Protein AF-A0A970Z104-F1 (afdb_monomer_lite)

Secondary structure (DSSP, 8-state):
-PPPHHHHHHHHHHHHHHHHHHHS-TTTHHHHHHHHHHHHHHHHHHHHHHHHGGGSPPTT-------SSHHHHHHHHHHHHHHHIIIIITTTHHHHHHH--EETTEEHHHHHHHHHHHHTT-HHHHHHHHHHHHHHHHHHHHHHHHHHHHHTT--HHHHHHHHHS---TT--TT-HHHHHHHHHHHHHTT--PPSS--

Structure (mmCIF, N/CA/C/O backbone):
data_AF-A0A970Z104-F1
#
_entry.id   AF-A0A970Z104-F1
#
loop_
_atom_site.group_PDB
_atom_site.id
_atom_site.type_symbol
_atom_site.label_atom_id
_atom_site.label_alt_id
_atom_site.label_comp_id
_atom_site.label_asym_id
_atom_site.label_entity_id
_atom_site.label_seq_id
_atom_site.pdbx_PDB_ins_code
_atom_site.Cartn_x
_atom_site.Cartn_y
_atom_site.Cartn_z
_atom_site.occupancy
_atom_site.B_iso_or_equiv
_atom_site.auth_seq_id
_atom_site.auth_comp_id
_atom_site.auth_asym_id
_atom_site.auth_atom_id
_atom_site.pdbx_PDB_model_num
ATOM 1 N N . MET A 1 1 ? -12.661 -13.336 -22.011 1.00 42.12 1 MET A N 1
ATOM 2 C CA . MET A 1 1 ? -11.947 -12.095 -21.651 1.00 42.12 1 MET A CA 1
ATOM 3 C C . MET A 1 1 ? -11.037 -12.442 -20.497 1.00 42.12 1 MET A C 1
ATOM 5 O O . MET A 1 1 ? -11.532 -12.988 -19.521 1.00 42.12 1 MET A O 1
ATOM 9 N N . GLU A 1 2 ? -9.733 -12.239 -20.652 1.00 53.78 2 GLU A N 1
ATOM 10 C CA . GLU A 1 2 ? -8.764 -12.400 -19.563 1.00 53.78 2 GLU A CA 1
ATOM 11 C C . GLU A 1 2 ? -9.116 -11.400 -18.450 1.00 53.78 2 GLU A C 1
ATOM 13 O O . GLU A 1 2 ? -9.401 -10.234 -18.740 1.00 53.78 2 GLU A O 1
ATOM 18 N N . GLN A 1 3 ? -9.200 -11.862 -17.201 1.00 66.38 3 GLN A N 1
ATOM 19 C CA . GLN A 1 3 ? -9.551 -11.007 -16.066 1.00 66.38 3 GLN A CA 1
ATOM 20 C C . GLN A 1 3 ? -8.434 -9.977 -15.852 1.00 66.38 3 GLN A C 1
ATOM 22 O O . GLN A 1 3 ? -7.254 -10.332 -15.838 1.00 66.38 3 GLN A O 1
ATOM 27 N N . ARG A 1 4 ? -8.786 -8.692 -15.722 1.00 74.38 4 ARG A N 1
ATOM 28 C CA . ARG A 1 4 ? -7.785 -7.624 -15.568 1.00 74.38 4 ARG A CA 1
ATOM 29 C C . ARG A 1 4 ? -7.057 -7.776 -14.234 1.00 74.38 4 ARG A C 1
ATOM 31 O O . ARG A 1 4 ? -7.667 -8.141 -13.232 1.00 74.38 4 ARG A O 1
ATOM 38 N N . TYR A 1 5 ? -5.772 -7.420 -14.192 1.00 80.44 5 TYR A N 1
ATOM 39 C CA . TYR A 1 5 ? -4.959 -7.531 -12.973 1.00 80.44 5 TYR A CA 1
ATOM 40 C C . TYR A 1 5 ? -5.577 -6.780 -11.778 1.00 80.44 5 TYR A C 1
ATOM 42 O O . TYR A 1 5 ? -5.629 -7.309 -10.669 1.00 80.44 5 TYR A O 1
ATOM 50 N N . SER A 1 6 ? -6.132 -5.587 -12.015 1.00 77.69 6 SER A N 1
ATOM 51 C CA . SER A 1 6 ? -6.848 -4.787 -11.010 1.00 77.69 6 SER A CA 1
ATOM 52 C C . SER A 1 6 ? -8.103 -5.470 -10.446 1.00 77.69 6 SER A C 1
ATOM 54 O O . SER A 1 6 ? -8.407 -5.316 -9.264 1.00 77.69 6 SER A O 1
ATOM 56 N N . GLU A 1 7 ? -8.806 -6.264 -11.253 1.00 79.75 7 GLU A N 1
ATOM 57 C CA . GLU A 1 7 ? -9.991 -7.015 -10.832 1.00 79.75 7 GLU A CA 1
ATOM 58 C C . GLU A 1 7 ? -9.605 -8.232 -9.976 1.00 79.75 7 GLU A C 1
ATOM 60 O O . GLU A 1 7 ? -10.195 -8.470 -8.922 1.00 79.75 7 GLU A O 1
ATOM 65 N N . THR A 1 8 ? -8.550 -8.954 -10.364 1.00 84.19 8 THR A N 1
ATOM 66 C CA . THR A 1 8 ? -7.995 -10.053 -9.558 1.00 84.19 8 THR A CA 1
ATOM 67 C C . THR A 1 8 ? -7.500 -9.551 -8.197 1.00 84.19 8 THR A C 1
ATOM 69 O O . THR A 1 8 ? -7.791 -10.156 -7.162 1.00 84.19 8 THR A O 1
ATOM 72 N N . LEU A 1 9 ? -6.797 -8.411 -8.172 1.00 87.56 9 LEU A N 1
ATOM 73 C CA . LEU A 1 9 ? -6.333 -7.773 -6.936 1.00 87.56 9 LEU A CA 1
ATOM 74 C C . LEU A 1 9 ? -7.489 -7.387 -6.006 1.00 87.56 9 LEU A C 1
ATOM 76 O O . LEU A 1 9 ? -7.387 -7.608 -4.796 1.00 87.56 9 LEU A O 1
ATOM 80 N N . SER A 1 10 ? -8.587 -6.862 -6.561 1.00 85.06 10 SER A N 1
ATOM 81 C CA . SER A 1 10 ? -9.789 -6.508 -5.797 1.00 85.06 10 SER A CA 1
ATOM 82 C C . SER A 1 10 ? -10.282 -7.682 -4.944 1.00 85.06 10 SER A C 1
ATOM 84 O O . SER A 1 10 ? -10.409 -7.563 -3.721 1.00 85.06 10 SER A O 1
ATOM 86 N N . GLY A 1 11 ? -10.462 -8.853 -5.568 1.00 88.19 11 GLY A N 1
ATOM 87 C CA . GLY A 1 11 ? -10.916 -10.059 -4.873 1.00 88.19 11 GLY A CA 1
ATOM 88 C C . GLY A 1 11 ? -9.973 -10.485 -3.745 1.00 88.19 11 GLY A C 1
ATOM 89 O O . GLY A 1 11 ? -10.423 -10.823 -2.650 1.00 88.19 11 GLY A O 1
ATOM 90 N N . ILE A 1 12 ? -8.658 -10.405 -3.970 1.00 91.38 12 ILE A N 1
ATOM 91 C CA . ILE A 1 12 ? -7.646 -10.748 -2.961 1.00 91.38 12 ILE A CA 1
ATOM 92 C C . ILE A 1 12 ? -7.743 -9.819 -1.742 1.00 91.38 12 ILE A C 1
ATOM 94 O O . ILE A 1 12 ? -7.741 -10.300 -0.605 1.00 91.38 12 ILE A O 1
ATOM 98 N N . LYS A 1 13 ? -7.838 -8.497 -1.949 1.00 93.50 13 LYS A N 1
ATOM 99 C CA . LYS A 1 13 ? -7.883 -7.531 -0.837 1.00 93.50 13 LYS A CA 1
ATOM 100 C C . LYS A 1 13 ? -9.188 -7.625 -0.046 1.00 93.50 13 LYS A C 1
ATOM 102 O O . LYS A 1 13 ? -9.140 -7.593 1.183 1.00 93.50 13 LYS A O 1
ATOM 107 N N . VAL A 1 14 ? -10.325 -7.827 -0.713 1.00 92.94 14 VAL A N 1
ATOM 108 C CA . VAL A 1 14 ? -11.619 -8.045 -0.040 1.00 92.94 14 VAL A CA 1
ATOM 109 C C . VAL A 1 14 ? -11.605 -9.333 0.788 1.00 92.94 14 VAL A C 1
ATOM 111 O O . VAL A 1 14 ? -11.971 -9.310 1.962 1.00 92.94 14 VAL A O 1
ATOM 114 N N . ASN A 1 15 ? -11.109 -10.443 0.235 1.00 93.31 15 ASN A N 1
ATOM 115 C CA . ASN A 1 15 ? -11.011 -11.709 0.970 1.00 93.31 15 ASN A CA 1
ATOM 116 C C . ASN A 1 15 ? -10.094 -11.603 2.197 1.00 93.31 15 ASN A C 1
ATOM 118 O O . ASN A 1 15 ? -10.360 -12.219 3.229 1.00 93.31 15 ASN A O 1
ATOM 122 N N . LYS A 1 16 ? -9.032 -10.792 2.118 1.00 95.06 16 LYS A N 1
ATOM 123 C CA . LYS A 1 16 ? -8.148 -10.518 3.258 1.00 95.06 16 LYS A CA 1
ATOM 124 C C . LYS A 1 16 ? -8.873 -9.771 4.381 1.00 95.06 16 LYS A C 1
ATOM 126 O O . LYS A 1 16 ? -8.684 -10.124 5.543 1.00 95.06 16 LYS A O 1
ATOM 131 N N . LEU A 1 17 ? -9.723 -8.797 4.046 1.00 95.81 17 LEU A N 1
ATOM 132 C CA . LEU A 1 17 ? -10.566 -8.102 5.024 1.00 95.81 17 LEU A CA 1
ATOM 133 C C . LEU A 1 17 ? -11.561 -9.059 5.693 1.00 95.81 17 LEU A C 1
ATOM 135 O O . LEU A 1 17 ? -11.635 -9.070 6.918 1.00 95.81 17 LEU A O 1
ATOM 139 N N . PHE A 1 18 ? -12.239 -9.924 4.926 1.00 94.44 18 PHE A N 1
ATOM 140 C CA . PHE A 1 18 ? -13.108 -10.967 5.494 1.00 94.44 18 PHE A CA 1
ATOM 141 C C . PHE A 1 18 ? -12.349 -11.866 6.476 1.00 94.44 18 PHE A C 1
ATOM 143 O O . PHE A 1 18 ? -12.743 -11.997 7.631 1.00 94.44 18 PHE A O 1
ATOM 150 N N . ALA A 1 19 ? -11.200 -12.403 6.058 1.00 95.25 19 ALA A N 1
ATOM 151 C CA . ALA A 1 19 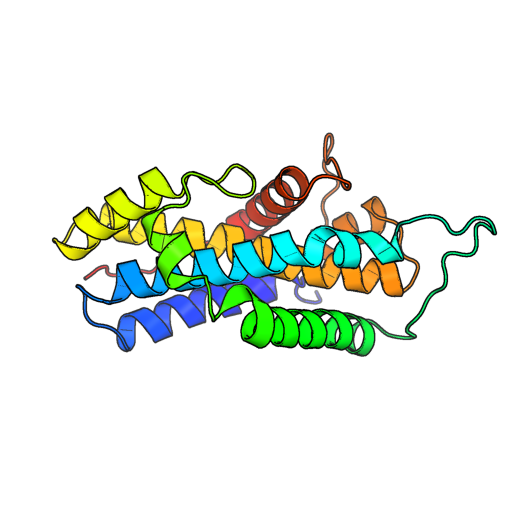? -10.393 -13.281 6.901 1.00 95.25 19 ALA A CA 1
ATOM 152 C C . ALA A 1 19 ? -9.899 -12.596 8.188 1.00 95.25 19 ALA A C 1
ATOM 154 O O . ALA A 1 19 ? -9.744 -13.242 9.224 1.00 95.25 19 ALA A O 1
ATOM 155 N N . TRP A 1 20 ? -9.611 -11.294 8.142 1.00 96.50 20 TRP A N 1
ATOM 156 C CA . TRP A 1 20 ? -9.240 -10.527 9.330 1.00 96.50 20 TRP A CA 1
ATOM 157 C C . TRP A 1 20 ? -10.427 -10.220 10.231 1.00 96.50 20 TRP A C 1
ATOM 159 O O . TRP A 1 20 ? -10.260 -10.240 11.450 1.00 96.50 20 TRP A O 1
ATOM 169 N N . ARG A 1 21 ? -11.603 -9.975 9.655 1.00 93.06 21 ARG A N 1
ATOM 170 C CA . ARG A 1 21 ? -12.836 -9.758 10.408 1.00 93.06 21 ARG A CA 1
ATOM 171 C C . ARG A 1 21 ? -13.226 -11.005 11.202 1.00 93.06 21 ARG A C 1
ATOM 173 O O . ARG A 1 21 ? -13.599 -10.880 12.360 1.00 93.06 21 ARG A O 1
ATOM 180 N N . ASP A 1 22 ? -13.052 -12.188 10.614 1.00 93.44 22 ASP A N 1
ATOM 181 C CA . ASP A 1 22 ? -13.307 -13.471 11.285 1.00 93.44 22 ASP A CA 1
ATOM 182 C C . ASP A 1 22 ? -12.261 -13.797 12.362 1.00 93.44 22 ASP A C 1
ATOM 184 O O . ASP A 1 22 ? -12.535 -14.511 13.325 1.00 93.44 22 ASP A O 1
ATOM 188 N N . ARG A 1 23 ? -11.032 -13.295 12.196 1.00 95.88 23 ARG A N 1
ATOM 189 C CA . ARG A 1 23 ? -9.901 -13.593 13.083 1.00 95.88 23 ARG A CA 1
ATOM 190 C C . ARG A 1 23 ? -9.848 -12.705 14.321 1.00 95.88 23 ARG A C 1
ATOM 192 O O . ARG A 1 23 ? -9.446 -13.181 15.380 1.00 95.88 23 ARG A O 1
ATOM 199 N N . TYR A 1 24 ? -10.117 -11.413 14.167 1.00 96.56 24 TYR A N 1
ATOM 200 C CA . TYR A 1 24 ? -9.883 -10.415 15.208 1.00 96.56 24 TYR A CA 1
ATOM 201 C C . TYR A 1 24 ? -11.183 -9.998 15.886 1.00 96.56 24 TYR A C 1
ATOM 203 O O . TYR A 1 24 ? -12.236 -9.915 15.260 1.00 96.56 24 TYR A O 1
ATOM 211 N N . SER A 1 25 ? -11.097 -9.675 17.176 1.00 95.62 25 SER A N 1
ATOM 212 C CA . SER A 1 25 ? -12.227 -9.093 17.900 1.00 95.62 25 SER A CA 1
ATOM 213 C C . SER A 1 25 ? -12.627 -7.727 17.326 1.00 95.62 25 SER A C 1
ATOM 215 O O . SER A 1 25 ? -11.826 -7.042 16.681 1.00 95.62 25 SER A O 1
ATOM 217 N N . LYS A 1 26 ? -13.852 -7.280 17.633 1.00 93.38 26 LYS A N 1
ATOM 218 C CA . LYS A 1 26 ? -14.374 -5.953 17.248 1.00 93.38 26 LYS A CA 1
ATOM 219 C C . LYS A 1 26 ? -13.449 -4.812 17.688 1.00 93.38 26 LYS A C 1
ATOM 221 O O . LYS A 1 26 ? -13.328 -3.804 17.001 1.00 93.38 26 LYS A O 1
ATOM 226 N N . GLN A 1 27 ? -12.781 -4.986 18.827 1.00 94.69 27 GLN A N 1
ATOM 227 C CA . GLN A 1 27 ? -11.851 -4.020 19.404 1.00 94.69 27 GLN A CA 1
ATOM 228 C C . GLN A 1 27 ? -10.458 -4.083 18.761 1.00 94.69 27 GLN A C 1
ATOM 230 O O . GLN A 1 27 ? -9.778 -3.067 18.662 1.00 94.69 27 GLN A O 1
ATOM 235 N N . GLU A 1 28 ? -9.987 -5.241 18.307 1.00 96.94 28 GLU A N 1
ATOM 236 C CA . GLU A 1 28 ? -8.656 -5.351 17.693 1.00 96.94 28 GLU A CA 1
ATOM 237 C C . GLU A 1 28 ? -8.671 -5.051 16.196 1.00 96.94 28 GLU A C 1
ATOM 239 O O . GLU A 1 28 ? -7.719 -4.472 15.666 1.00 96.94 28 GLU A O 1
ATOM 244 N N . TYR A 1 29 ? -9.745 -5.446 15.514 1.00 97.56 29 TYR A N 1
ATOM 245 C CA . TYR A 1 29 ? -9.837 -5.435 14.062 1.00 97.56 29 TYR A CA 1
ATOM 246 C C . TYR A 1 29 ? -9.528 -4.062 13.434 1.00 97.56 29 TYR A C 1
ATOM 248 O O . TYR A 1 29 ? -8.619 -4.008 12.599 1.00 97.56 29 TYR A O 1
ATOM 256 N N . PRO A 1 30 ? -10.152 -2.938 13.854 1.00 97.81 30 PRO A N 1
ATOM 257 C CA . PRO A 1 30 ? -9.904 -1.639 13.226 1.00 97.81 30 PRO A CA 1
ATOM 258 C C . PRO A 1 30 ? -8.436 -1.211 13.331 1.00 97.81 30 PRO A C 1
ATOM 260 O O . PRO A 1 30 ? -7.851 -0.723 12.364 1.00 97.81 30 PRO A O 1
ATOM 263 N N . TYR A 1 31 ? -7.813 -1.462 14.488 1.00 98.00 31 TYR A N 1
ATOM 264 C CA . TYR A 1 31 ? -6.393 -1.193 14.701 1.00 98.00 31 TYR A CA 1
ATOM 265 C C . TYR A 1 31 ? -5.517 -2.053 13.789 1.00 98.00 31 TYR A C 1
ATOM 267 O O . TYR A 1 31 ? -4.601 -1.529 13.162 1.00 98.00 31 TYR A O 1
ATOM 275 N N . LYS A 1 32 ? -5.789 -3.360 13.675 1.00 98.12 32 LYS A N 1
ATOM 276 C CA . LYS A 1 32 ? -4.994 -4.265 12.829 1.00 98.12 32 LYS A CA 1
ATOM 277 C C . LYS A 1 32 ? -5.075 -3.885 11.353 1.00 98.12 32 LYS A C 1
ATOM 279 O O . LYS A 1 32 ? -4.043 -3.910 10.681 1.00 98.12 32 LYS A O 1
ATOM 284 N N . VAL A 1 33 ? -6.254 -3.510 10.858 1.00 98.31 33 VAL A N 1
ATOM 285 C CA . VAL A 1 33 ? -6.436 -3.065 9.468 1.00 98.31 33 VAL A CA 1
ATOM 286 C C . VAL A 1 33 ? -5.643 -1.784 9.210 1.00 98.31 33 VAL A C 1
ATOM 288 O O . VAL A 1 33 ? -4.823 -1.744 8.292 1.00 98.31 33 VAL A O 1
ATOM 291 N N . ALA A 1 34 ? -5.815 -0.770 10.062 1.00 98.25 34 ALA A N 1
ATOM 292 C CA . ALA A 1 34 ? -5.092 0.491 9.950 1.00 98.25 34 ALA A CA 1
ATOM 293 C C . ALA A 1 34 ? -3.570 0.275 10.048 1.00 98.25 34 ALA A C 1
ATOM 295 O O . ALA A 1 34 ? -2.813 0.715 9.187 1.00 98.25 34 ALA A O 1
ATOM 296 N N . PHE A 1 35 ? -3.100 -0.457 11.054 1.00 98.19 35 PHE A N 1
ATOM 297 C CA . PHE A 1 35 ? -1.675 -0.712 11.253 1.00 98.19 35 PHE A CA 1
ATOM 298 C C . PHE A 1 35 ? -1.022 -1.380 10.036 1.00 98.19 35 PHE A C 1
ATOM 300 O O . PHE A 1 35 ? 0.062 -0.971 9.623 1.00 98.19 35 PHE A O 1
ATOM 307 N N . ASN A 1 36 ? -1.693 -2.364 9.425 1.00 97.94 36 ASN A N 1
ATOM 308 C CA . ASN A 1 36 ? -1.202 -2.979 8.192 1.00 97.94 36 ASN A CA 1
ATOM 309 C C . ASN A 1 36 ? -1.208 -1.998 7.012 1.00 97.94 36 ASN A C 1
ATOM 311 O O . ASN A 1 36 ? -0.269 -2.021 6.227 1.00 97.94 36 ASN A O 1
ATOM 315 N N . LEU A 1 37 ? -2.216 -1.126 6.887 1.00 98.31 37 LEU A N 1
ATOM 316 C CA . LEU A 1 37 ? -2.203 -0.075 5.864 1.00 98.31 37 LEU A CA 1
ATOM 317 C C . LEU A 1 37 ? -0.965 0.822 6.012 1.00 98.31 37 LEU A C 1
ATOM 319 O O . LEU A 1 37 ? -0.228 1.007 5.048 1.00 98.31 37 LEU A O 1
ATOM 323 N N . LEU A 1 38 ? -0.702 1.332 7.218 1.00 98.31 38 LEU A N 1
ATOM 324 C CA . LEU A 1 38 ? 0.470 2.173 7.471 1.00 98.31 38 LEU A CA 1
ATOM 325 C C . LEU A 1 38 ? 1.774 1.457 7.123 1.00 98.31 38 LEU A C 1
ATOM 327 O O . LEU A 1 38 ? 2.666 2.057 6.527 1.00 98.31 38 LEU A O 1
ATOM 331 N N . TYR A 1 39 ? 1.878 0.186 7.511 1.00 98.12 39 TYR A N 1
ATOM 332 C CA . TYR A 1 39 ? 3.042 -0.640 7.232 1.00 98.12 39 TYR A CA 1
ATOM 333 C C . TYR A 1 39 ? 3.337 -0.699 5.727 1.00 98.12 39 TYR A C 1
ATOM 335 O O . TYR A 1 39 ? 4.442 -0.359 5.317 1.00 98.12 39 TYR A O 1
ATOM 343 N N . GLU A 1 40 ? 2.341 -1.033 4.905 1.00 98.00 40 GLU A N 1
ATOM 344 C CA . GLU A 1 40 ? 2.475 -1.097 3.441 1.00 98.00 40 GLU A CA 1
ATOM 345 C C . GLU A 1 40 ? 2.825 0.281 2.846 1.00 98.00 40 GLU A C 1
ATOM 347 O O . GLU A 1 40 ? 3.721 0.399 2.009 1.00 98.00 40 GLU A O 1
ATOM 352 N N . MET A 1 41 ? 2.174 1.352 3.318 1.00 98.25 41 MET A N 1
ATOM 353 C CA . MET A 1 41 ? 2.433 2.708 2.822 1.00 98.25 41 MET A CA 1
ATOM 354 C C . MET A 1 41 ? 3.868 3.172 3.098 1.00 98.25 41 MET A C 1
ATOM 356 O O . MET A 1 41 ? 4.484 3.775 2.219 1.00 98.25 41 MET A O 1
ATOM 360 N N . LEU A 1 42 ? 4.399 2.879 4.291 1.00 98.50 42 LEU A N 1
ATOM 361 C CA . LEU A 1 42 ? 5.777 3.200 4.674 1.00 98.50 42 LEU A CA 1
ATOM 362 C C . LEU A 1 42 ? 6.799 2.410 3.849 1.00 98.50 42 LEU A C 1
ATOM 364 O O . LEU A 1 42 ? 7.850 2.950 3.503 1.00 98.50 42 LEU A O 1
ATOM 368 N N . VAL A 1 43 ? 6.502 1.149 3.518 1.00 98.50 43 VAL A N 1
ATOM 369 C CA . VAL A 1 43 ? 7.368 0.331 2.654 1.00 98.50 43 VAL A CA 1
ATOM 370 C C . VAL A 1 43 ? 7.487 0.965 1.274 1.00 98.50 43 VAL A C 1
ATOM 372 O O . VAL A 1 43 ? 8.599 1.170 0.792 1.00 98.50 43 VAL A O 1
ATOM 375 N N . VAL A 1 44 ? 6.364 1.328 0.651 1.00 98.06 44 VAL A N 1
ATOM 376 C CA . VAL A 1 44 ? 6.378 1.955 -0.679 1.00 98.06 44 VAL A CA 1
ATOM 377 C C . VAL A 1 44 ? 7.053 3.320 -0.658 1.00 98.06 44 VAL A C 1
ATOM 379 O O . VAL A 1 44 ? 7.848 3.604 -1.549 1.00 98.06 44 VAL A O 1
ATOM 382 N N . GLU A 1 45 ? 6.798 4.141 0.365 1.00 97.75 45 GLU A N 1
ATOM 383 C CA . GLU A 1 45 ? 7.465 5.439 0.523 1.00 97.75 45 GLU A CA 1
ATOM 384 C C . GLU A 1 45 ? 8.988 5.273 0.593 1.00 97.75 45 GLU A C 1
ATOM 386 O O . GLU A 1 45 ? 9.727 5.955 -0.116 1.00 97.75 45 GLU A O 1
ATOM 391 N N . LYS A 1 46 ? 9.463 4.307 1.387 1.00 97.81 46 LYS A N 1
ATOM 392 C CA . LYS A 1 46 ? 10.890 3.990 1.506 1.00 97.81 46 LYS A CA 1
ATOM 393 C C . LYS A 1 46 ? 11.488 3.472 0.195 1.00 97.81 46 LYS A C 1
ATOM 395 O O . LYS A 1 46 ? 12.648 3.749 -0.096 1.00 97.81 46 LYS A O 1
ATOM 400 N N . MET A 1 47 ? 10.703 2.730 -0.580 1.00 96.94 47 MET A N 1
ATOM 401 C CA . MET A 1 47 ? 11.095 2.142 -1.862 1.00 96.94 47 MET A CA 1
ATOM 402 C C . MET A 1 47 ? 10.942 3.073 -3.059 1.00 96.94 47 MET A C 1
ATOM 404 O O . MET A 1 47 ? 11.286 2.663 -4.167 1.00 96.94 47 MET A O 1
ATOM 408 N N . TRP A 1 48 ? 10.407 4.282 -2.889 1.00 97.25 48 TRP A N 1
ATOM 409 C CA . TRP A 1 48 ? 9.918 5.070 -4.019 1.00 97.25 48 TRP A CA 1
ATOM 410 C C . TRP A 1 48 ? 10.972 5.300 -5.111 1.00 97.25 48 TRP A C 1
ATOM 412 O O . TRP A 1 48 ? 10.696 5.135 -6.300 1.00 97.25 48 TRP A O 1
ATOM 422 N N . ASP A 1 49 ? 12.213 5.583 -4.718 1.00 94.81 49 ASP A N 1
ATOM 423 C CA . ASP A 1 49 ? 13.314 5.755 -5.665 1.00 94.81 49 ASP A CA 1
ATOM 424 C C . ASP A 1 49 ? 13.674 4.483 -6.441 1.00 94.81 49 ASP A C 1
ATOM 426 O O . ASP A 1 49 ? 14.016 4.570 -7.625 1.00 94.81 49 ASP A O 1
ATOM 430 N N . GLU A 1 50 ? 13.587 3.315 -5.796 1.00 94.50 50 GLU A N 1
ATOM 431 C CA . GLU A 1 50 ? 13.805 2.009 -6.427 1.00 94.50 50 GLU A CA 1
ATOM 432 C C . GLU A 1 50 ? 12.653 1.680 -7.387 1.00 94.50 50 GLU A C 1
ATOM 434 O O . GLU A 1 50 ? 12.897 1.258 -8.517 1.00 94.50 50 GLU A O 1
ATOM 439 N N . ILE A 1 51 ? 11.412 1.975 -6.986 1.00 96.50 51 ILE A N 1
ATOM 440 C CA . ILE A 1 51 ? 10.196 1.803 -7.796 1.00 96.50 51 ILE A CA 1
ATOM 441 C C . ILE A 1 51 ? 10.273 2.604 -9.101 1.00 96.50 51 ILE A C 1
ATOM 443 O O . ILE A 1 51 ? 9.870 2.106 -10.153 1.00 96.50 51 ILE A O 1
ATOM 447 N N . GLN A 1 52 ? 10.813 3.824 -9.040 1.00 95.19 52 GLN A N 1
ATOM 448 C CA . GLN A 1 52 ? 10.992 4.714 -10.192 1.00 95.19 52 GLN A CA 1
ATOM 449 C C . GLN A 1 52 ? 12.220 4.368 -11.044 1.00 95.19 52 GLN A C 1
ATOM 451 O O . GLN A 1 52 ? 12.304 4.775 -12.202 1.00 95.19 52 GLN A O 1
ATOM 456 N N . SER A 1 53 ? 13.189 3.636 -10.488 1.00 92.31 53 SER A N 1
ATOM 457 C CA . SER A 1 53 ? 14.467 3.349 -11.147 1.00 92.31 53 SER A CA 1
ATOM 458 C C . SER A 1 53 ? 14.376 2.755 -12.562 1.00 92.31 53 SER A C 1
ATOM 460 O O . SER A 1 53 ? 15.139 3.234 -13.404 1.00 92.31 53 SER A O 1
ATOM 462 N N . PRO A 1 54 ? 13.461 1.817 -12.903 1.00 92.00 54 PRO A N 1
ATOM 463 C CA . PRO A 1 54 ? 13.371 1.298 -14.271 1.00 92.00 54 PRO A CA 1
ATOM 464 C C . PRO A 1 54 ? 12.995 2.354 -15.322 1.00 92.00 54 PRO A C 1
ATOM 466 O O . PRO A 1 54 ? 13.279 2.169 -16.503 1.00 92.00 54 PRO A O 1
ATOM 469 N N . TYR A 1 55 ? 12.391 3.468 -14.905 1.00 90.38 55 TYR A N 1
ATOM 470 C CA . TYR A 1 55 ? 11.957 4.552 -15.786 1.00 90.38 55 TYR A CA 1
ATOM 471 C C . TYR A 1 55 ? 12.981 5.685 -15.907 1.00 90.38 55 TYR A C 1
ATOM 473 O O . TYR A 1 55 ? 12.868 6.544 -16.786 1.00 90.38 55 TYR A O 1
ATOM 481 N N . LYS A 1 56 ? 13.998 5.708 -15.037 1.00 84.88 56 LYS A N 1
ATOM 482 C CA . LYS A 1 56 ? 15.059 6.718 -15.078 1.00 84.88 56 LYS A CA 1
ATOM 483 C C . LYS A 1 56 ? 15.966 6.430 -16.283 1.00 84.88 56 LYS A C 1
ATOM 485 O O . LYS A 1 56 ? 16.529 5.345 -16.419 1.00 84.88 56 LYS A O 1
ATOM 490 N N . LYS A 1 57 ? 16.128 7.414 -17.175 1.00 64.44 57 LYS A N 1
ATOM 491 C CA . LYS A 1 57 ? 17.013 7.294 -18.345 1.00 64.44 57 LYS A CA 1
ATOM 492 C C . LYS A 1 57 ? 18.464 7.111 -17.892 1.00 64.44 57 LYS A C 1
ATOM 494 O O . LYS A 1 57 ? 19.005 7.938 -17.163 1.00 64.44 57 LYS A O 1
AT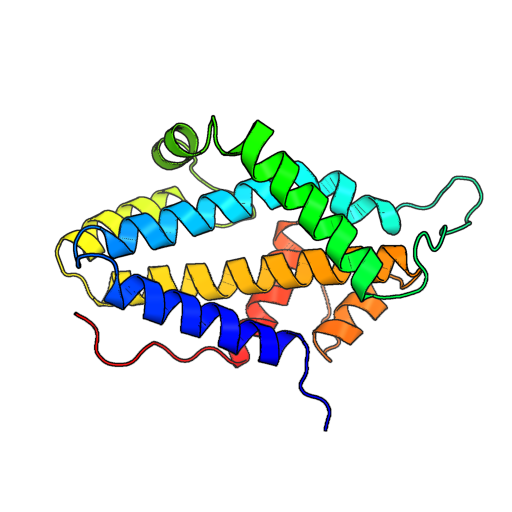OM 499 N N . SER A 1 58 ? 19.113 6.055 -18.377 1.00 58.81 58 SER A N 1
ATOM 500 C CA . SER A 1 58 ? 20.576 5.967 -18.391 1.00 58.81 58 SER A CA 1
ATOM 501 C C . SER A 1 58 ? 21.140 7.052 -19.315 1.00 58.81 58 SER A C 1
ATOM 503 O O . SER A 1 58 ? 20.531 7.358 -20.339 1.00 58.81 58 SER A O 1
ATOM 505 N N . PHE A 1 59 ? 22.329 7.584 -19.011 1.00 49.50 59 PHE A N 1
ATOM 506 C CA . PHE A 1 59 ? 23.085 8.505 -19.879 1.00 49.50 59 PHE A CA 1
ATOM 507 C C . PHE A 1 59 ? 23.265 7.976 -21.321 1.00 49.50 59 PHE A C 1
ATOM 509 O O . PHE A 1 59 ? 23.477 8.751 -22.246 1.00 49.50 59 PHE A O 1
ATOM 516 N N . LEU A 1 60 ? 23.118 6.663 -21.536 1.00 56.53 60 LEU A N 1
ATOM 517 C CA . LEU A 1 60 ? 23.176 6.018 -22.852 1.00 56.53 60 LEU A CA 1
ATOM 518 C C . LEU A 1 60 ? 21.801 5.784 -23.508 1.00 56.53 60 LEU A C 1
ATOM 520 O O . LEU A 1 60 ? 21.735 5.117 -24.533 1.00 56.53 60 LEU A O 1
ATOM 524 N N . ASN A 1 61 ? 20.697 6.279 -22.934 1.00 49.12 61 ASN A N 1
ATOM 525 C CA . ASN A 1 61 ? 19.316 6.062 -23.403 1.00 49.12 61 ASN A CA 1
ATOM 526 C C . ASN A 1 61 ? 18.908 4.584 -23.600 1.00 49.12 61 ASN A C 1
ATOM 528 O O . ASN A 1 61 ? 17.859 4.296 -24.171 1.00 49.12 61 ASN A O 1
ATOM 532 N N . ILE A 1 62 ? 19.693 3.634 -23.088 1.00 50.72 62 ILE A N 1
ATOM 533 C CA . ILE A 1 62 ? 19.314 2.225 -23.039 1.00 50.72 62 ILE A CA 1
ATOM 534 C C . ILE A 1 62 ? 18.487 2.035 -21.770 1.00 50.72 62 ILE A C 1
ATOM 536 O O . ILE A 1 62 ? 19.042 1.879 -20.679 1.00 50.72 62 ILE A O 1
ATOM 540 N N . GLY A 1 63 ? 17.160 2.054 -21.908 1.00 52.59 63 GLY A N 1
ATOM 541 C CA . GLY A 1 63 ? 16.277 1.425 -20.932 1.00 52.59 63 GLY A CA 1
ATOM 542 C C . GLY A 1 63 ? 16.622 -0.060 -20.905 1.00 52.59 63 GLY A C 1
ATOM 543 O O . GLY A 1 63 ? 16.278 -0.801 -21.825 1.00 52.59 63 GLY A O 1
ATOM 544 N N . LYS A 1 64 ? 17.411 -0.497 -19.920 1.00 60.91 64 LYS A N 1
ATOM 545 C CA . LYS A 1 64 ? 17.774 -1.909 -19.814 1.00 60.91 64 LYS A CA 1
ATOM 546 C C . LYS A 1 64 ? 16.562 -2.660 -19.289 1.00 60.91 64 LYS A C 1
ATOM 548 O O . LYS A 1 64 ? 16.379 -2.769 -18.077 1.00 60.91 64 LYS A O 1
ATOM 553 N N . LYS A 1 65 ? 15.778 -3.224 -20.215 1.00 75.69 65 LYS A N 1
ATOM 554 C CA . LYS A 1 65 ? 14.971 -4.412 -19.933 1.00 75.69 65 LYS A CA 1
ATOM 555 C C . LYS A 1 65 ? 15.849 -5.356 -19.111 1.00 75.69 65 LYS A C 1
ATOM 557 O O . LYS A 1 65 ? 16.865 -5.844 -19.600 1.00 75.69 65 LYS A O 1
ATOM 562 N N . SER A 1 66 ? 15.509 -5.507 -17.839 1.00 83.88 66 SER A N 1
ATOM 563 C CA . SER A 1 66 ? 16.308 -6.268 -16.873 1.00 83.88 66 SER A CA 1
ATOM 564 C C . SER A 1 66 ? 15.752 -7.678 -16.685 1.00 83.88 66 SER A C 1
ATOM 566 O O . SER A 1 66 ? 16.433 -8.545 -16.150 1.00 83.88 66 SER A O 1
ATOM 568 N N . PHE A 1 67 ? 14.528 -7.914 -17.165 1.00 91.56 67 PHE A N 1
ATOM 569 C CA . PHE A 1 67 ? 13.800 -9.169 -17.026 1.00 91.56 67 PHE A CA 1
ATOM 570 C C . PHE A 1 67 ? 13.119 -9.547 -18.337 1.00 91.56 67 PHE A C 1
ATOM 572 O O . PHE A 1 67 ? 12.815 -8.688 -19.162 1.00 91.56 67 PHE A O 1
ATOM 579 N N . ASN A 1 68 ? 12.854 -10.839 -18.532 1.00 91.25 68 ASN A N 1
ATOM 580 C CA . ASN A 1 68 ? 12.234 -11.347 -19.758 1.00 91.25 68 ASN A CA 1
ATOM 581 C C . ASN A 1 68 ? 10.714 -11.506 -19.665 1.00 91.25 68 ASN A C 1
ATOM 583 O O . ASN A 1 68 ? 10.060 -11.503 -20.706 1.00 91.25 68 ASN A O 1
ATOM 587 N N . ASN A 1 69 ? 10.166 -11.626 -18.455 1.00 95.00 69 ASN A N 1
ATOM 588 C CA . ASN A 1 69 ? 8.742 -11.821 -18.205 1.00 95.00 69 ASN A CA 1
ATOM 589 C C . ASN A 1 69 ? 8.288 -11.055 -16.952 1.00 95.00 69 ASN A C 1
ATOM 591 O O . ASN A 1 69 ? 9.094 -10.698 -16.088 1.00 95.00 69 ASN A O 1
ATOM 595 N N . PHE A 1 70 ? 6.982 -10.801 -16.880 1.00 94.44 70 PHE A N 1
ATOM 596 C CA . PHE A 1 70 ? 6.364 -10.020 -15.812 1.00 94.44 70 PHE A CA 1
ATOM 597 C C . PHE A 1 70 ? 6.480 -10.698 -14.449 1.00 94.44 70 PHE A C 1
ATOM 599 O O . PHE A 1 70 ? 6.694 -10.018 -13.454 1.00 94.44 70 PHE A O 1
ATOM 606 N N . GLN A 1 71 ? 6.374 -12.023 -14.397 1.00 95.44 71 GLN A N 1
ATOM 607 C CA . GLN A 1 71 ? 6.380 -12.791 -13.158 1.00 95.44 71 GLN A CA 1
ATOM 608 C C . GLN A 1 71 ? 7.704 -12.626 -12.404 1.00 95.44 71 GLN A C 1
ATOM 610 O O . GLN A 1 71 ? 7.684 -12.337 -11.209 1.00 95.44 71 GLN A O 1
ATOM 615 N N . ASP A 1 72 ? 8.839 -12.729 -13.098 1.00 96.31 72 ASP A N 1
ATOM 616 C CA . ASP A 1 72 ? 10.167 -12.556 -12.505 1.00 96.31 72 ASP A CA 1
ATOM 617 C C . ASP A 1 72 ? 10.414 -11.103 -12.083 1.00 96.31 72 ASP A C 1
ATOM 619 O O . ASP A 1 72 ? 10.914 -10.854 -10.985 1.00 96.31 72 ASP A O 1
ATOM 623 N N . ALA A 1 73 ? 10.018 -10.136 -12.919 1.00 96.38 73 ALA A N 1
ATOM 624 C CA . ALA A 1 73 ? 10.139 -8.713 -12.600 1.00 96.38 73 ALA A CA 1
ATO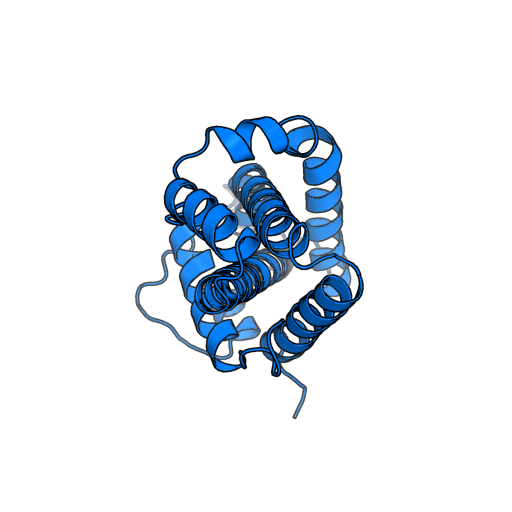M 625 C C . ALA A 1 73 ? 9.280 -8.330 -11.383 1.00 96.38 73 ALA A C 1
ATOM 627 O O . ALA A 1 73 ? 9.738 -7.641 -10.473 1.00 96.38 73 ALA A O 1
ATOM 628 N N . HIS A 1 74 ? 8.040 -8.816 -11.333 1.00 96.44 74 HIS A N 1
ATOM 629 C CA . HIS A 1 74 ? 7.122 -8.572 -10.228 1.00 96.44 74 HIS A CA 1
ATOM 630 C C . HIS A 1 74 ? 7.610 -9.249 -8.948 1.00 96.44 74 HIS A C 1
ATOM 632 O O . HIS A 1 74 ? 7.643 -8.620 -7.892 1.00 96.44 74 HIS A O 1
ATOM 638 N N . LYS A 1 75 ? 8.081 -10.500 -9.040 1.00 96.50 75 LYS A N 1
ATOM 639 C CA . LYS A 1 75 ? 8.701 -11.199 -7.912 1.00 96.50 75 LYS A CA 1
ATOM 640 C C . LYS A 1 75 ? 9.905 -10.433 -7.369 1.00 96.50 75 LYS A C 1
ATOM 642 O O . LYS A 1 75 ? 10.022 -10.306 -6.157 1.00 96.50 75 LYS A O 1
ATOM 647 N N . PHE A 1 76 ? 10.762 -9.896 -8.235 1.00 96.69 76 PHE A N 1
ATOM 648 C CA . PHE A 1 76 ? 11.904 -9.086 -7.815 1.00 96.69 76 PHE A CA 1
ATOM 649 C C . PHE A 1 76 ? 11.475 -7.863 -6.987 1.00 96.69 76 PHE A C 1
ATOM 651 O O . PHE A 1 76 ? 12.003 -7.650 -5.893 1.00 96.69 76 PHE A O 1
ATOM 658 N N . VAL A 1 77 ? 10.480 -7.101 -7.457 1.00 97.44 77 VAL A N 1
ATOM 659 C CA . VAL A 1 77 ? 9.952 -5.930 -6.730 1.00 97.44 77 VAL A CA 1
ATOM 660 C C . VAL A 1 77 ? 9.339 -6.343 -5.384 1.00 97.44 77 VAL A C 1
ATOM 662 O O . VAL A 1 77 ? 9.614 -5.713 -4.362 1.00 97.44 77 VAL A O 1
ATOM 665 N N . MET A 1 78 ? 8.572 -7.436 -5.355 1.00 97.44 78 MET A N 1
ATOM 666 C CA . MET A 1 78 ? 7.938 -7.952 -4.134 1.00 97.44 78 MET A CA 1
ATOM 667 C C . MET A 1 78 ? 8.943 -8.525 -3.126 1.00 97.44 78 MET A C 1
ATOM 669 O O . MET A 1 78 ? 8.803 -8.349 -1.918 1.00 97.44 78 MET A O 1
ATOM 673 N N . ASP A 1 79 ? 9.987 -9.216 -3.580 1.00 97.69 79 ASP A N 1
ATOM 674 C CA . ASP A 1 79 ? 11.040 -9.712 -2.691 1.00 97.69 79 ASP A CA 1
ATOM 675 C C . ASP A 1 79 ? 11.788 -8.534 -2.053 1.00 97.69 79 ASP A C 1
ATOM 677 O O . ASP A 1 79 ? 12.091 -8.559 -0.855 1.00 97.69 79 ASP A O 1
ATOM 681 N N . ARG A 1 80 ? 12.015 -7.460 -2.820 1.00 97.12 80 ARG A N 1
ATOM 682 C CA . ARG A 1 80 ? 12.623 -6.233 -2.306 1.00 97.12 80 ARG A CA 1
ATOM 683 C C . ARG A 1 80 ? 11.738 -5.533 -1.275 1.00 97.12 80 ARG A C 1
ATOM 685 O O . ARG A 1 80 ? 12.253 -5.144 -0.224 1.00 97.12 80 ARG A O 1
ATOM 692 N N . SER A 1 81 ? 10.428 -5.445 -1.518 1.00 97.69 81 SER A N 1
ATOM 693 C CA . SER A 1 81 ? 9.486 -4.880 -0.545 1.00 97.69 81 SER A CA 1
ATOM 694 C C . SER A 1 81 ? 9.456 -5.677 0.749 1.00 97.69 81 SER A C 1
ATOM 696 O O . SER A 1 81 ? 9.586 -5.096 1.822 1.00 97.69 81 SER A O 1
ATOM 698 N N . ASN A 1 82 ? 9.442 -7.007 0.670 1.00 96.94 82 ASN A N 1
ATOM 699 C CA . ASN A 1 82 ? 9.501 -7.884 1.839 1.00 96.94 82 ASN A CA 1
ATOM 700 C C . ASN A 1 82 ? 10.798 -7.745 2.653 1.00 96.94 82 ASN A C 1
ATOM 702 O O . ASN A 1 82 ? 10.796 -7.963 3.870 1.00 96.94 82 ASN A O 1
ATOM 706 N N . ILE A 1 83 ? 11.924 -7.426 2.008 1.00 97.75 83 ILE A N 1
ATOM 707 C CA . ILE A 1 83 ? 13.181 -7.134 2.708 1.00 97.75 83 ILE A CA 1
ATOM 708 C C . ILE A 1 83 ? 13.042 -5.825 3.487 1.00 97.75 83 ILE A C 1
ATOM 710 O O . ILE A 1 83 ? 13.186 -5.851 4.707 1.00 97.75 83 ILE A O 1
ATOM 714 N N . ILE A 1 84 ? 12.680 -4.727 2.815 1.00 97.62 84 ILE A N 1
ATOM 715 C CA . ILE A 1 84 ? 12.545 -3.392 3.428 1.00 97.62 84 ILE A CA 1
ATOM 716 C C . ILE A 1 84 ? 11.495 -3.388 4.539 1.00 97.62 84 ILE A C 1
ATOM 718 O O . ILE A 1 84 ? 11.708 -2.819 5.609 1.00 97.62 84 ILE A O 1
ATOM 722 N N . ALA A 1 85 ? 10.384 -4.085 4.321 1.00 97.56 85 ALA A N 1
ATOM 723 C CA . ALA A 1 85 ? 9.337 -4.267 5.307 1.00 97.56 85 ALA A CA 1
ATOM 724 C C . ALA A 1 85 ? 9.900 -4.826 6.624 1.00 97.56 85 ALA A C 1
ATOM 726 O O . ALA A 1 85 ? 9.675 -4.253 7.689 1.00 97.56 85 ALA A O 1
ATOM 727 N N . ARG A 1 86 ? 10.700 -5.897 6.554 1.00 97.25 86 ARG A N 1
ATOM 728 C CA . ARG A 1 86 ? 11.264 -6.561 7.738 1.00 97.25 86 ARG A CA 1
ATOM 729 C C . ARG A 1 86 ? 12.446 -5.818 8.353 1.00 97.25 86 ARG A C 1
ATOM 731 O O . ARG A 1 86 ? 12.529 -5.763 9.576 1.00 97.25 86 ARG A O 1
ATOM 738 N N . SER A 1 87 ? 13.363 -5.296 7.541 1.00 96.75 87 SER A N 1
ATOM 739 C CA . SER A 1 87 ? 14.604 -4.694 8.041 1.00 96.75 87 SER A CA 1
ATOM 740 C C . SER A 1 87 ? 14.425 -3.248 8.492 1.00 96.75 87 SER A C 1
ATOM 742 O O . SER A 1 87 ? 14.999 -2.857 9.505 1.00 96.75 87 SER A O 1
ATOM 744 N N . ASP A 1 88 ? 13.618 -2.470 7.768 1.00 97.56 88 ASP A N 1
ATOM 745 C CA . ASP A 1 88 ? 13.608 -1.012 7.900 1.00 97.56 88 ASP A CA 1
ATOM 746 C C . ASP A 1 88 ? 12.304 -0.506 8.519 1.00 97.56 88 ASP A C 1
ATOM 748 O O . ASP A 1 88 ? 12.326 0.408 9.342 1.00 97.56 88 ASP A O 1
ATOM 752 N N . ILE A 1 89 ? 11.161 -1.088 8.132 1.00 98.38 89 ILE A N 1
ATOM 753 C CA . ILE A 1 89 ? 9.841 -0.586 8.541 1.00 98.38 89 ILE A CA 1
ATOM 754 C C . ILE A 1 89 ? 9.347 -1.244 9.828 1.00 98.38 89 ILE A C 1
ATOM 756 O O . ILE A 1 89 ? 8.856 -0.548 10.720 1.00 98.38 89 ILE A O 1
ATOM 760 N N . HIS A 1 90 ? 9.503 -2.563 9.972 1.00 97.62 90 HIS A N 1
ATOM 761 C CA . HIS A 1 90 ? 9.069 -3.296 11.162 1.00 97.62 90 HIS A CA 1
ATOM 762 C C . HIS A 1 90 ? 9.603 -2.705 12.483 1.00 97.62 90 HIS A C 1
ATOM 764 O O . HIS A 1 90 ? 8.800 -2.536 13.401 1.00 97.62 90 HIS A O 1
ATOM 770 N N . PRO A 1 91 ? 10.882 -2.283 12.594 1.00 98.19 91 PRO A N 1
ATOM 771 C CA . PRO A 1 91 ? 11.392 -1.691 13.833 1.00 98.19 91 PRO A CA 1
ATOM 772 C C . PRO A 1 91 ? 10.775 -0.332 14.198 1.00 98.19 91 PRO A C 1
ATOM 774 O O . PRO A 1 91 ? 10.869 0.092 15.348 1.00 98.19 91 PRO A O 1
ATOM 777 N N . ILE A 1 92 ? 10.175 0.385 13.237 1.00 97.81 92 ILE A N 1
ATOM 778 C CA . ILE A 1 92 ? 9.730 1.776 13.429 1.00 97.81 92 ILE A CA 1
ATOM 779 C C . ILE A 1 92 ? 8.214 1.969 13.328 1.00 97.81 92 ILE A C 1
ATOM 781 O O . ILE A 1 92 ? 7.713 3.014 13.752 1.00 97.81 92 ILE A O 1
ATOM 785 N N . VAL A 1 93 ? 7.473 1.007 12.767 1.00 97.81 93 VAL A N 1
ATOM 786 C CA . VAL A 1 93 ? 6.056 1.189 12.410 1.00 97.81 93 VAL A CA 1
ATOM 787 C C . VAL A 1 93 ? 5.165 1.477 13.619 1.00 97.81 93 VAL A C 1
ATOM 789 O O . VAL A 1 93 ? 4.270 2.308 13.514 1.00 97.81 93 VAL A O 1
ATOM 792 N N . GLU A 1 94 ? 5.430 0.894 14.791 1.00 97.19 94 GLU A N 1
ATOM 793 C CA . GLU A 1 94 ? 4.646 1.187 16.001 1.00 97.19 94 GLU A CA 1
ATOM 794 C C . GLU A 1 94 ? 4.802 2.638 16.458 1.00 97.19 94 GLU A C 1
ATOM 796 O O . GLU A 1 94 ? 3.831 3.291 16.847 1.00 97.19 94 GLU A O 1
ATOM 801 N N . ASN A 1 95 ? 6.022 3.168 16.375 1.00 97.69 95 ASN A N 1
ATOM 802 C CA . ASN A 1 95 ? 6.287 4.561 16.709 1.00 97.69 95 ASN A CA 1
ATOM 803 C C . ASN A 1 95 ? 5.661 5.488 15.664 1.00 97.69 95 ASN A C 1
ATOM 805 O O . ASN A 1 95 ? 4.996 6.456 16.031 1.00 97.69 95 ASN A O 1
ATOM 809 N N . LYS A 1 96 ? 5.790 5.154 14.373 1.00 97.75 96 LYS A N 1
ATOM 810 C CA . LYS A 1 96 ? 5.139 5.891 13.280 1.00 97.75 96 LYS A CA 1
ATOM 811 C C . LYS A 1 96 ? 3.620 5.872 13.400 1.00 97.75 96 LYS A C 1
ATOM 813 O O . LYS A 1 96 ? 2.994 6.901 13.170 1.00 97.75 96 LYS A O 1
ATOM 818 N N . TYR A 1 97 ? 3.026 4.759 13.832 1.00 96.62 97 TYR A N 1
ATOM 819 C CA . TYR A 1 97 ? 1.586 4.663 14.046 1.00 96.62 97 TYR A CA 1
ATOM 820 C C . TYR A 1 97 ? 1.103 5.755 14.992 1.00 96.62 97 TYR A C 1
ATOM 822 O O . TYR A 1 97 ? 0.093 6.389 14.701 1.00 96.62 97 TYR A O 1
ATOM 830 N N . LYS A 1 98 ? 1.845 6.006 16.076 1.00 95.75 98 LYS A N 1
ATOM 831 C CA . LYS A 1 98 ? 1.498 6.971 17.126 1.00 95.75 98 LYS A CA 1
ATOM 832 C C . LYS A 1 98 ? 1.741 8.427 16.720 1.00 95.75 98 LYS A C 1
ATOM 834 O O . LYS A 1 98 ? 0.974 9.284 17.141 1.00 95.75 98 LYS A O 1
ATOM 839 N N . SER A 1 99 ? 2.784 8.704 15.934 1.00 96.00 99 SER A N 1
ATOM 840 C CA . SER A 1 99 ? 3.282 10.074 15.727 1.00 96.00 99 SER A CA 1
ATOM 841 C C . SER A 1 99 ? 3.143 10.630 14.312 1.00 96.00 99 SER A C 1
ATOM 843 O O . SER A 1 99 ? 3.227 11.839 14.141 1.00 96.00 99 SER A O 1
ATOM 845 N N . LEU A 1 100 ? 2.955 9.795 13.287 1.00 96.12 100 LEU A N 1
ATOM 846 C CA . LEU A 1 100 ? 2.895 10.270 11.904 1.00 96.12 100 LEU A CA 1
ATOM 847 C C . LEU A 1 100 ? 1.578 11.011 11.644 1.00 96.12 100 LEU A C 1
ATOM 849 O O . LEU A 1 100 ? 0.514 10.487 11.964 1.00 96.12 100 LEU A O 1
ATOM 853 N N . ASP A 1 101 ? 1.616 12.193 11.038 1.00 96.06 101 ASP A N 1
ATOM 854 C CA . ASP A 1 101 ? 0.384 12.929 10.720 1.00 96.06 101 ASP A CA 1
ATOM 855 C C . ASP A 1 101 ? -0.155 12.604 9.331 1.00 96.06 101 ASP A C 1
ATOM 857 O O . ASP A 1 101 ? -1.368 12.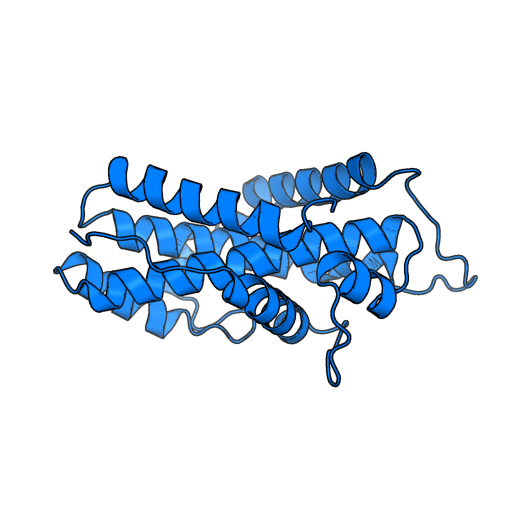475 9.151 1.00 96.06 101 ASP A O 1
ATOM 861 N N . SER A 1 102 ? 0.732 12.421 8.351 1.00 95.81 102 SER A N 1
ATOM 862 C CA . SER A 1 102 ? 0.349 12.070 6.985 1.00 95.81 102 SER A CA 1
ATOM 863 C C . SER A 1 102 ? 1.443 11.318 6.231 1.00 95.81 102 SER A C 1
ATOM 865 O O . SER A 1 102 ? 2.610 11.359 6.618 1.00 95.81 102 SER A O 1
ATOM 867 N N . ILE A 1 103 ? 1.040 10.629 5.163 1.00 95.06 103 ILE A N 1
ATOM 868 C CA . ILE A 1 103 ? 1.917 9.933 4.214 1.00 95.06 103 ILE A CA 1
ATOM 869 C C . ILE A 1 103 ? 1.235 9.883 2.848 1.00 95.06 103 ILE A C 1
ATOM 871 O O . ILE A 1 103 ? 0.067 9.514 2.764 1.00 95.06 103 ILE A O 1
ATOM 875 N N . ALA A 1 104 ? 1.933 10.287 1.784 1.00 92.38 104 ALA A N 1
ATOM 876 C CA . ALA A 1 104 ? 1.393 10.317 0.417 1.00 92.38 104 ALA A CA 1
ATOM 877 C C . ALA A 1 104 ? -0.004 10.976 0.301 1.00 92.38 104 ALA A C 1
ATOM 879 O O . ALA A 1 104 ? -0.888 10.484 -0.396 1.00 92.38 104 ALA A O 1
ATOM 880 N N . GLY A 1 105 ? -0.230 12.072 1.034 1.00 89.44 105 GLY A N 1
ATOM 881 C CA . GLY A 1 105 ? -1.519 12.774 1.078 1.00 89.44 105 GLY A CA 1
ATOM 882 C C . GLY A 1 105 ? -2.614 12.102 1.919 1.00 89.44 105 GLY A C 1
ATOM 883 O O . GLY A 1 105 ? -3.681 12.687 2.090 1.00 89.44 105 GLY A O 1
ATOM 884 N N . PHE A 1 106 ? -2.374 10.917 2.486 1.00 94.56 106 PHE A N 1
ATOM 885 C CA . PHE A 1 106 ? -3.295 10.265 3.413 1.00 94.56 106 PHE A CA 1
ATOM 886 C C . PHE A 1 106 ? -3.141 10.828 4.826 1.00 94.56 106 PHE A C 1
ATOM 888 O O . PHE A 1 106 ? -2.036 10.888 5.366 1.00 94.56 106 PHE A O 1
ATOM 895 N N . ASN A 1 107 ? -4.256 11.226 5.444 1.00 95.00 107 ASN A N 1
ATOM 896 C CA . ASN A 1 107 ? -4.269 11.797 6.788 1.00 95.00 107 ASN A CA 1
ATOM 897 C C . ASN A 1 107 ? -4.287 10.685 7.852 1.00 95.00 107 ASN A C 1
ATOM 899 O O . ASN A 1 107 ? -5.332 10.128 8.211 1.00 95.00 107 ASN A O 1
ATOM 903 N N . TRP A 1 108 ? -3.103 10.373 8.371 1.00 94.56 108 TRP A N 1
ATOM 904 C CA . TRP A 1 108 ? -2.905 9.316 9.352 1.00 94.56 108 TRP A CA 1
ATOM 905 C C . TRP A 1 108 ? -3.437 9.702 10.741 1.00 94.56 108 TRP A C 1
ATOM 907 O O . TRP A 1 108 ? -4.032 8.873 11.434 1.00 94.56 108 TRP A O 1
ATOM 917 N N . ALA A 1 109 ? -3.322 10.978 11.120 1.00 94.44 109 ALA A N 1
ATOM 918 C CA . ALA A 1 109 ? -3.873 11.486 12.377 1.00 94.44 109 ALA A CA 1
ATOM 919 C C . ALA A 1 109 ? -5.397 11.316 12.464 1.00 94.44 109 ALA A C 1
ATOM 921 O O . ALA A 1 109 ? -5.918 10.844 13.475 1.00 94.44 109 ALA A O 1
ATOM 922 N N . SER A 1 110 ? -6.114 11.631 11.383 1.00 95.94 110 SER A N 1
ATOM 923 C CA . SER A 1 110 ? -7.555 11.391 11.279 1.00 95.94 110 SER A CA 1
ATOM 924 C C . SER A 1 110 ? -7.875 9.899 11.384 1.00 95.94 110 SER A C 1
ATOM 926 O O . SER A 1 110 ? -8.764 9.515 12.142 1.00 95.94 110 SER A O 1
ATOM 928 N N . THR A 1 111 ? -7.103 9.048 10.704 1.00 96.81 111 THR A N 1
ATOM 929 C CA . THR A 1 111 ? -7.298 7.590 10.715 1.00 96.81 111 THR A CA 1
ATOM 930 C C . THR A 1 111 ? -7.157 6.992 12.114 1.00 96.81 111 THR A C 1
ATOM 932 O O . THR A 1 111 ? -7.990 6.177 12.508 1.00 96.81 111 THR A O 1
ATOM 935 N N . ARG A 1 112 ? -6.190 7.450 12.925 1.00 96.38 112 ARG A N 1
ATOM 936 C CA . ARG A 1 112 ? -6.100 7.053 14.343 1.00 96.38 112 ARG A CA 1
ATOM 937 C C . ARG A 1 112 ? -7.387 7.352 15.116 1.00 96.38 112 ARG A C 1
ATOM 939 O O . ARG A 1 112 ? -7.852 6.503 15.872 1.00 96.38 112 ARG A O 1
ATOM 946 N N . ASN A 1 113 ? -7.979 8.529 14.913 1.00 97.00 113 ASN A N 1
ATOM 947 C CA . ASN A 1 113 ? -9.230 8.899 15.580 1.00 97.00 113 ASN A CA 1
ATOM 948 C C . ASN A 1 113 ? -10.403 8.018 15.129 1.00 97.00 113 ASN A C 1
ATOM 950 O O . ASN A 1 113 ? -11.240 7.652 15.952 1.00 97.00 113 ASN A O 1
ATOM 954 N N . ARG A 1 114 ? -10.451 7.639 13.845 1.00 97.81 114 ARG A N 1
ATOM 955 C CA . ARG A 1 114 ? -11.451 6.688 13.330 1.00 97.81 114 ARG A CA 1
ATOM 956 C C . ARG A 1 114 ? -11.312 5.321 13.986 1.00 97.81 114 ARG A C 1
ATOM 958 O O . ARG A 1 114 ? -12.316 4.746 14.389 1.00 97.81 114 ARG A O 1
ATOM 965 N N . VAL A 1 115 ? -10.078 4.838 14.164 1.00 98.06 115 VAL A N 1
ATOM 966 C CA . VAL A 1 115 ? -9.809 3.572 14.863 1.00 98.06 115 VAL A CA 1
ATOM 967 C C . VAL A 1 115 ? -10.391 3.605 16.273 1.00 98.06 115 VAL A C 1
ATOM 969 O O . VAL A 1 115 ? -11.135 2.697 16.621 1.00 98.06 115 VAL A O 1
ATOM 972 N N . LEU A 1 116 ? -10.146 4.663 17.052 1.00 97.50 116 LEU A N 1
ATOM 973 C CA . LEU A 1 116 ? -10.684 4.771 18.416 1.00 97.50 116 LEU A CA 1
ATOM 974 C C . LEU A 1 116 ? -12.218 4.679 18.448 1.00 97.50 116 LEU A C 1
ATOM 976 O O . LEU A 1 116 ? -12.774 3.943 19.259 1.00 97.50 116 LEU A O 1
ATOM 980 N N . LYS A 1 117 ? -12.906 5.370 17.534 1.00 97.75 117 LYS A N 1
ATOM 981 C CA . LYS A 1 117 ? -14.373 5.308 17.427 1.00 97.75 117 LYS A CA 1
ATOM 982 C C . LYS A 1 117 ? -14.867 3.924 17.006 1.00 97.75 117 LYS A C 1
ATOM 984 O O . LYS A 1 117 ? -15.791 3.384 17.618 1.00 97.75 117 LYS A O 1
ATOM 989 N N . ALA A 1 118 ? -14.226 3.324 16.006 1.00 97.19 118 ALA A N 1
ATOM 990 C CA . ALA A 1 118 ? -14.551 1.985 15.529 1.00 97.19 118 ALA A CA 1
ATOM 991 C C . ALA A 1 118 ? -14.406 0.937 16.646 1.00 97.19 118 ALA A C 1
ATOM 993 O O . ALA A 1 118 ? -15.273 0.083 16.814 1.00 97.19 118 ALA A O 1
ATOM 994 N N . GLN A 1 119 ? -13.367 1.051 17.481 1.00 96.44 119 GLN A N 1
ATOM 995 C CA . GLN A 1 119 ? -13.150 0.176 18.639 1.00 96.44 119 GLN A CA 1
ATOM 996 C C . GLN A 1 119 ? -14.247 0.299 19.709 1.00 96.44 119 GLN A C 1
ATOM 998 O O . GLN A 1 119 ? -14.470 -0.646 20.464 1.00 96.44 119 GLN A O 1
ATOM 1003 N N . THR A 1 120 ? -14.954 1.432 19.753 1.00 95.31 120 THR A N 1
ATOM 1004 C CA . THR A 1 120 ? -16.122 1.650 20.624 1.00 95.31 120 THR A CA 1
ATOM 1005 C C . THR A 1 120 ? -17.461 1.271 19.980 1.00 95.31 120 THR A C 1
ATOM 1007 O O . THR A 1 120 ? -18.507 1.486 20.586 1.00 95.31 120 THR A O 1
ATOM 1010 N N . GLY A 1 121 ? -17.445 0.677 18.781 1.00 92.19 121 GLY A N 1
ATOM 1011 C CA . GLY A 1 121 ? -18.639 0.178 18.093 1.00 92.19 121 GLY A CA 1
ATOM 1012 C C . GLY A 1 121 ? -19.187 1.088 16.991 1.00 92.1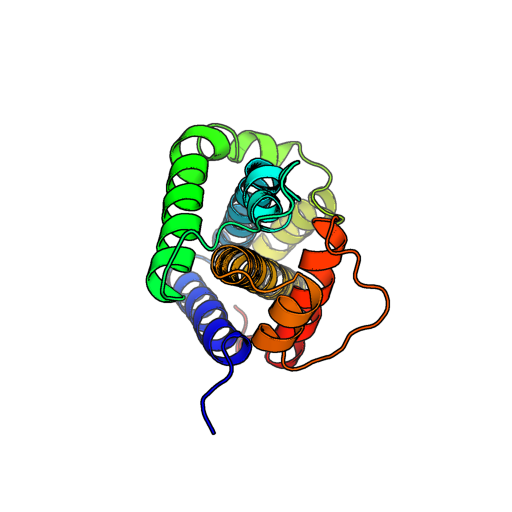9 121 GLY A C 1
ATOM 1013 O O . GLY A 1 121 ? -20.282 0.831 16.494 1.00 92.19 121 GLY A O 1
ATOM 1014 N N . ASP A 1 122 ? -18.457 2.134 16.580 1.00 95.19 122 ASP A N 1
ATOM 1015 C CA . ASP A 1 122 ? -18.850 2.936 15.416 1.00 95.19 122 ASP A CA 1
ATOM 1016 C C . ASP A 1 122 ? -18.565 2.180 14.110 1.00 95.19 122 ASP A C 1
ATOM 1018 O O . ASP A 1 122 ? -17.485 2.238 13.516 1.00 95.19 122 ASP A O 1
ATOM 1022 N N . ASN A 1 123 ? -19.584 1.462 13.660 1.00 93.31 123 ASN A N 1
ATOM 1023 C CA . ASN A 1 123 ? -19.577 0.656 12.450 1.00 93.31 123 ASN A CA 1
ATOM 1024 C C . ASN A 1 123 ? -19.338 1.471 11.167 1.00 93.31 123 ASN A C 1
ATOM 1026 O O . ASN A 1 123 ? -18.759 0.954 10.209 1.00 93.31 123 ASN A O 1
ATOM 1030 N N . LYS A 1 124 ? -19.709 2.757 11.138 1.00 94.75 124 LYS A N 1
ATOM 1031 C CA . LYS A 1 124 ? -19.395 3.615 9.990 1.00 94.75 124 LYS A CA 1
ATOM 1032 C C . LYS A 1 124 ? -17.885 3.802 9.871 1.00 94.75 124 LYS A C 1
ATOM 1034 O O . LYS A 1 124 ? -17.332 3.704 8.781 1.00 94.75 124 LYS A O 1
ATOM 1039 N N . GLU A 1 125 ? -17.208 4.020 10.992 1.00 96.88 125 GLU A N 1
ATOM 1040 C CA . GLU A 1 125 ? -15.756 4.202 11.005 1.00 96.88 125 GLU A CA 1
ATOM 1041 C C . GLU A 1 125 ? -15.014 2.904 10.643 1.00 96.88 125 GLU A C 1
ATOM 1043 O O . GLU A 1 125 ? -13.970 2.965 9.996 1.00 96.88 125 GLU A O 1
ATOM 1048 N N . VAL A 1 126 ? -15.579 1.727 10.953 1.00 96.62 126 VAL A N 1
ATOM 1049 C CA . VAL A 1 126 ? -15.062 0.435 10.455 1.00 96.62 126 VAL A CA 1
ATOM 1050 C C . VAL A 1 126 ? -15.056 0.403 8.923 1.00 96.62 126 VAL A C 1
ATOM 1052 O O . VAL A 1 126 ? -14.027 0.085 8.329 1.00 96.62 126 VAL A O 1
ATOM 1055 N N . GLN A 1 127 ? -16.165 0.776 8.276 1.00 95.44 127 GLN A N 1
ATOM 1056 C CA . GLN A 1 127 ? -16.258 0.783 6.809 1.00 95.44 127 GLN A CA 1
ATOM 1057 C C . GLN A 1 127 ? -15.271 1.755 6.161 1.00 95.44 127 GLN A C 1
ATOM 1059 O O . GLN A 1 127 ? -14.682 1.436 5.131 1.00 95.44 127 GLN A O 1
ATOM 1064 N N . GLU A 1 128 ? -15.074 2.927 6.762 1.00 96.12 128 GLU A N 1
ATOM 1065 C CA . GLU A 1 128 ? -14.121 3.929 6.272 1.00 96.12 128 GLU A CA 1
ATOM 1066 C C . GLU A 1 128 ? -12.675 3.417 6.358 1.00 96.12 128 GLU A C 1
ATOM 1068 O O . GLU A 1 128 ? -11.890 3.601 5.427 1.00 96.12 128 GLU A O 1
ATOM 1073 N N . ILE A 1 129 ? -12.324 2.715 7.442 1.00 97.56 129 ILE A N 1
ATOM 1074 C CA . ILE A 1 129 ? -11.003 2.089 7.609 1.00 97.56 129 ILE A CA 1
ATOM 1075 C C . ILE A 1 129 ? -10.795 0.963 6.584 1.00 97.56 129 ILE A C 1
ATOM 1077 O O . ILE A 1 129 ? -9.718 0.856 5.998 1.00 97.56 129 ILE A O 1
ATOM 1081 N N . GLU A 1 130 ? -11.815 0.142 6.335 1.00 97.06 130 GLU A N 1
ATOM 1082 C CA . GLU A 1 130 ? -11.771 -0.933 5.335 1.00 97.06 130 GLU A CA 1
ATOM 1083 C C . GLU A 1 130 ? -11.644 -0.401 3.910 1.00 97.06 130 GLU A C 1
ATOM 1085 O O . GLU A 1 130 ? -10.826 -0.902 3.136 1.00 97.06 130 GLU A O 1
ATOM 1090 N N . LEU A 1 131 ? -12.411 0.640 3.578 1.00 96.12 131 LEU A N 1
ATOM 1091 C CA . LEU A 1 131 ? -12.324 1.315 2.290 1.00 96.12 131 LEU A CA 1
ATOM 1092 C C . LEU A 1 131 ? -10.933 1.918 2.091 1.00 96.12 131 LEU A C 1
ATOM 1094 O O . LEU A 1 131 ? -10.340 1.718 1.033 1.00 96.12 131 LEU A O 1
ATOM 1098 N N . ALA A 1 132 ? -10.386 2.604 3.099 1.00 97.12 132 ALA A N 1
ATOM 1099 C CA . ALA A 1 132 ? -9.032 3.144 3.033 1.00 97.12 132 ALA A CA 1
ATOM 1100 C C . ALA A 1 132 ? -8.001 2.025 2.823 1.00 97.12 132 ALA A C 1
ATOM 1102 O O . ALA A 1 132 ? -7.175 2.109 1.914 1.00 97.12 132 ALA A O 1
ATOM 1103 N N . TYR A 1 133 ? -8.078 0.943 3.605 1.00 97.69 133 TYR A N 1
ATOM 1104 C CA . TYR A 1 133 ? -7.198 -0.213 3.434 1.00 97.69 133 TYR A CA 1
ATOM 1105 C C . TYR A 1 133 ? -7.267 -0.764 2.011 1.00 97.69 133 TYR A C 1
ATOM 1107 O O . TYR A 1 133 ? -6.234 -0.920 1.361 1.00 97.69 133 TYR A O 1
ATOM 1115 N N . TYR A 1 134 ? -8.472 -1.030 1.508 1.00 96.81 134 TYR A N 1
ATOM 1116 C CA . TYR A 1 134 ? -8.673 -1.553 0.164 1.00 96.81 134 TYR A CA 1
ATOM 1117 C C . TYR A 1 134 ? -8.105 -0.602 -0.898 1.00 96.81 134 TYR A C 1
ATOM 1119 O O . TYR A 1 134 ? -7.288 -1.019 -1.717 1.00 96.81 134 TYR A O 1
ATOM 1127 N N . PHE A 1 135 ? -8.491 0.677 -0.859 1.00 96.44 135 PHE A N 1
ATOM 1128 C CA . PHE A 1 135 ? -8.102 1.688 -1.842 1.00 96.44 135 PHE A CA 1
ATOM 1129 C C . PHE A 1 135 ? -6.581 1.789 -1.960 1.00 96.44 135 PHE A C 1
ATOM 1131 O O . PHE A 1 135 ? -6.017 1.633 -3.045 1.00 96.44 135 PHE A O 1
ATOM 1138 N N . TYR A 1 136 ? -5.910 2.004 -0.829 1.00 97.38 136 TYR A N 1
ATOM 1139 C CA . TYR A 1 136 ? -4.476 2.249 -0.818 1.00 97.38 136 TYR A CA 1
ATOM 1140 C C . TYR A 1 136 ? -3.677 0.973 -1.059 1.00 97.38 136 TYR A C 1
ATOM 1142 O O . TYR A 1 136 ? -2.713 1.012 -1.815 1.00 97.38 136 TYR A O 1
ATOM 1150 N N . THR A 1 137 ? -4.073 -0.176 -0.502 1.00 96.69 137 THR A N 1
ATOM 1151 C CA . THR A 1 137 ? -3.308 -1.413 -0.730 1.00 96.69 137 THR A CA 1
ATOM 1152 C C . THR A 1 137 ? -3.481 -1.967 -2.140 1.00 96.69 137 THR A C 1
ATOM 1154 O O . THR A 1 137 ? -2.522 -2.510 -2.677 1.00 96.69 137 THR A O 1
ATOM 1157 N N . CYS A 1 138 ? -4.639 -1.798 -2.788 1.00 96.19 138 CYS A N 1
ATOM 1158 C CA . CYS A 1 138 ? -4.761 -2.058 -4.226 1.00 96.19 138 CYS A CA 1
ATOM 1159 C C . CYS A 1 138 ? -3.863 -1.115 -5.034 1.00 96.19 138 CYS A C 1
ATOM 1161 O O . CYS A 1 138 ? -3.169 -1.564 -5.944 1.00 96.19 138 CYS A O 1
ATOM 1163 N N . GLY A 1 139 ? -3.845 0.176 -4.681 1.00 96.88 139 GLY A N 1
ATOM 1164 C CA . GLY A 1 139 ? -2.965 1.155 -5.314 1.00 96.88 139 GLY A CA 1
ATOM 1165 C C . GLY A 1 139 ? -1.486 0.777 -5.205 1.00 96.88 139 GLY A C 1
ATOM 1166 O O . GLY A 1 139 ? -0.771 0.807 -6.199 1.00 96.88 139 GLY A O 1
ATOM 1167 N N . ILE A 1 140 ? -1.044 0.338 -4.027 1.00 97.75 140 ILE A N 1
ATOM 1168 C CA . ILE A 1 140 ? 0.327 -0.121 -3.764 1.00 97.75 140 ILE A CA 1
ATOM 1169 C C . ILE A 1 140 ? 0.705 -1.341 -4.619 1.00 97.75 140 ILE A C 1
ATOM 1171 O O . ILE A 1 140 ? 1.755 -1.334 -5.256 1.00 97.75 140 ILE A O 1
ATOM 1175 N N . GLU A 1 141 ? -0.150 -2.364 -4.697 1.00 97.06 141 GLU A N 1
ATOM 1176 C CA . GLU A 1 141 ? 0.120 -3.545 -5.539 1.00 97.06 141 GLU A CA 1
ATOM 1177 C C . GLU A 1 141 ? 0.214 -3.178 -7.024 1.00 97.06 141 GLU A C 1
ATOM 1179 O O . GLU A 1 141 ? 1.042 -3.713 -7.763 1.00 97.06 141 GLU A O 1
ATOM 1184 N N . LEU A 1 142 ? -0.616 -2.231 -7.469 1.00 96.81 142 LEU A N 1
ATOM 1185 C CA . LEU A 1 142 ? -0.549 -1.706 -8.829 1.00 96.81 142 LEU A CA 1
ATOM 1186 C C . LEU A 1 142 ? 0.735 -0.902 -9.065 1.00 96.81 142 LEU A C 1
ATOM 1188 O O . LEU A 1 142 ? 1.299 -1.010 -10.147 1.00 96.81 142 LEU A O 1
ATOM 1192 N N . ILE A 1 143 ? 1.259 -0.181 -8.067 1.00 98.12 143 ILE A N 1
ATOM 1193 C CA . ILE A 1 143 ? 2.581 0.466 -8.147 1.00 98.12 143 ILE A CA 1
ATOM 1194 C C . ILE A 1 143 ? 3.697 -0.579 -8.306 1.00 98.12 143 ILE A C 1
ATOM 1196 O O . ILE A 1 143 ? 4.609 -0.378 -9.111 1.00 98.12 143 ILE A O 1
ATOM 1200 N N . TYR A 1 144 ? 3.635 -1.705 -7.589 1.00 98.12 144 TYR A N 1
ATOM 1201 C CA . TYR A 1 144 ? 4.625 -2.778 -7.737 1.00 98.12 144 TYR A CA 1
ATOM 1202 C C . TYR A 1 144 ? 4.567 -3.432 -9.119 1.00 98.12 144 TYR A C 1
ATOM 1204 O O . TYR A 1 144 ? 5.600 -3.577 -9.779 1.00 98.12 144 TYR A O 1
ATOM 1212 N N . ALA A 1 145 ? 3.365 -3.752 -9.601 1.00 97.38 145 ALA A N 1
ATOM 1213 C CA . ALA A 1 145 ? 3.155 -4.238 -10.962 1.00 97.38 145 ALA A CA 1
ATOM 1214 C C . ALA A 1 145 ? 3.608 -3.215 -12.015 1.00 97.38 145 ALA A C 1
ATOM 1216 O O . ALA A 1 145 ? 4.218 -3.578 -13.020 1.00 97.38 145 ALA A O 1
ATOM 1217 N N . TRP A 1 146 ? 3.373 -1.929 -11.765 1.00 97.19 146 TRP A N 1
ATOM 1218 C CA . TRP A 1 146 ? 3.803 -0.850 -12.641 1.00 97.19 146 TRP A CA 1
ATOM 1219 C C . TRP A 1 146 ? 5.326 -0.789 -12.709 1.00 97.19 146 TRP A C 1
ATOM 1221 O O . TRP A 1 146 ? 5.882 -0.807 -13.799 1.00 97.19 146 TRP A O 1
ATOM 1231 N N . SER A 1 147 ? 6.034 -0.831 -11.580 1.00 97.50 147 SER A N 1
ATOM 1232 C CA . SER A 1 147 ? 7.501 -0.902 -11.573 1.00 97.50 147 SER A CA 1
ATOM 1233 C C . SER A 1 147 ? 8.029 -2.132 -12.331 1.00 97.50 147 SER A C 1
ATOM 1235 O O . SER A 1 147 ? 8.960 -2.022 -13.131 1.00 97.50 147 SER A O 1
ATOM 1237 N N . ALA A 1 148 ? 7.379 -3.291 -12.171 1.00 97.12 148 ALA A N 1
ATOM 1238 C CA . ALA A 1 148 ? 7.725 -4.515 -12.892 1.00 97.12 148 ALA A CA 1
ATOM 1239 C C . ALA A 1 148 ? 7.600 -4.373 -14.422 1.00 97.12 148 ALA A C 1
ATOM 1241 O O . ALA A 1 148 ? 8.475 -4.839 -15.151 1.00 97.12 148 ALA A O 1
ATOM 1242 N N . LEU A 1 149 ? 6.567 -3.687 -14.924 1.00 95.88 149 LEU A N 1
ATOM 1243 C CA . LEU A 1 149 ? 6.432 -3.380 -16.356 1.00 95.88 149 LEU A CA 1
ATOM 1244 C C . LEU A 1 149 ? 7.539 -2.445 -16.859 1.00 95.88 149 LEU A C 1
ATOM 1246 O O . LEU A 1 149 ? 8.042 -2.639 -17.971 1.00 95.88 149 LEU A O 1
ATOM 1250 N N . GLY A 1 150 ? 7.971 -1.493 -16.032 1.00 94.94 150 GLY A N 1
ATOM 1251 C CA . GLY A 1 150 ? 9.135 -0.653 -16.316 1.00 94.94 150 GLY A CA 1
ATOM 1252 C C . GLY A 1 150 ? 10.404 -1.483 -16.500 1.00 94.94 150 GLY A C 1
ATOM 1253 O O . GLY A 1 150 ? 11.149 -1.300 -17.460 1.00 94.94 150 GLY A O 1
ATOM 1254 N N . TYR A 1 151 ? 10.621 -2.474 -15.634 1.00 93.94 151 TYR A N 1
ATOM 1255 C CA . TYR A 1 151 ? 11.743 -3.410 -15.744 1.00 93.94 151 TYR A CA 1
ATOM 1256 C C . TYR A 1 151 ? 11.707 -4.295 -17.004 1.00 93.94 151 TYR A C 1
ATOM 1258 O O . TYR A 1 151 ? 12.744 -4.843 -17.398 1.00 93.94 151 TYR A O 1
ATOM 1266 N N . LEU A 1 152 ? 10.550 -4.414 -17.662 1.00 94.19 152 LEU A N 1
ATOM 1267 C CA . LEU A 1 152 ? 10.400 -5.048 -18.976 1.00 94.19 152 LEU A CA 1
ATOM 1268 C C . LEU A 1 152 ? 10.649 -4.097 -20.154 1.00 94.19 152 LEU A C 1
ATOM 1270 O O . LEU A 1 152 ? 10.674 -4.551 -21.298 1.00 94.19 152 LEU A O 1
ATOM 1274 N N . GLY A 1 153 ? 10.874 -2.810 -19.885 1.00 91.19 153 GLY A N 1
ATOM 1275 C CA . GLY A 1 153 ? 11.080 -1.770 -20.892 1.00 91.19 153 GLY A CA 1
ATOM 1276 C C . GLY A 1 153 ? 9.801 -1.053 -21.329 1.00 91.19 153 GLY A C 1
ATOM 1277 O O . GLY A 1 153 ? 9.830 -0.351 -22.336 1.00 91.19 153 GLY A O 1
ATOM 1278 N N . THR A 1 154 ? 8.692 -1.223 -20.606 1.00 92.75 154 THR A N 1
ATOM 1279 C CA . THR A 1 154 ? 7.461 -0.452 -20.848 1.00 92.75 154 THR A CA 1
ATOM 1280 C C . THR A 1 154 ? 7.650 0.968 -20.317 1.00 92.75 154 THR A C 1
ATOM 1282 O O . THR A 1 154 ? 8.225 1.136 -19.245 1.00 92.75 154 THR A O 1
ATOM 1285 N N . ASP A 1 155 ? 7.186 1.995 -21.029 1.00 92.88 155 ASP A N 1
ATOM 1286 C CA . ASP A 1 155 ? 7.178 3.364 -20.501 1.00 92.88 155 ASP A CA 1
ATOM 1287 C C . ASP A 1 155 ? 6.083 3.561 -19.433 1.00 92.88 155 ASP A C 1
ATOM 1289 O O . ASP A 1 155 ? 5.191 2.727 -19.264 1.00 92.88 155 ASP A O 1
ATOM 1293 N N . GLN A 1 156 ? 6.164 4.666 -18.688 1.00 93.94 156 GLN A N 1
ATOM 1294 C CA . GLN A 1 156 ? 5.313 4.931 -17.523 1.00 93.94 156 GLN A CA 1
ATOM 1295 C C . GLN A 1 156 ? 3.814 4.940 -17.853 1.00 93.94 156 GLN A C 1
ATOM 1297 O O . GLN A 1 156 ? 3.020 4.360 -17.105 1.00 93.94 156 GLN A O 1
ATOM 1302 N N . GLU A 1 157 ? 3.433 5.574 -18.963 1.00 93.81 157 GLU A N 1
ATOM 1303 C CA . GLU A 1 157 ? 2.037 5.728 -19.372 1.00 93.81 157 GLU A CA 1
ATOM 1304 C C . GLU A 1 157 ? 1.489 4.414 -19.928 1.00 93.81 157 GLU A C 1
ATOM 1306 O O . GLU A 1 157 ? 0.431 3.949 -19.493 1.00 93.81 157 GLU A O 1
ATOM 1311 N N . SER A 1 158 ? 2.246 3.750 -20.805 1.00 93.75 158 SER A N 1
ATOM 1312 C CA . SER A 1 158 ? 1.874 2.430 -21.322 1.00 93.75 158 SER A CA 1
ATOM 1313 C C . SER A 1 158 ? 1.718 1.403 -20.199 1.00 93.75 158 SER A C 1
ATOM 1315 O O . SER A 1 158 ? 0.775 0.610 -20.221 1.00 93.75 158 SER A O 1
ATOM 1317 N N . ALA A 1 159 ? 2.595 1.421 -19.189 1.00 94.75 159 ALA A N 1
ATOM 1318 C CA . ALA A 1 159 ? 2.507 0.523 -18.040 1.00 94.75 159 ALA A CA 1
ATOM 1319 C C . ALA A 1 159 ? 1.244 0.788 -17.208 1.00 94.75 159 ALA A C 1
ATOM 1321 O O . ALA A 1 159 ? 0.545 -0.148 -16.816 1.00 94.75 159 ALA A O 1
ATOM 1322 N N . PHE A 1 160 ? 0.910 2.059 -16.971 1.00 94.25 160 PHE A N 1
ATOM 1323 C CA . PHE A 1 160 ? -0.320 2.436 -16.277 1.00 94.25 160 PHE A CA 1
ATOM 1324 C C . PHE A 1 160 ? -1.563 1.969 -17.048 1.00 94.25 160 PHE A C 1
ATOM 1326 O O . PHE A 1 160 ? -2.454 1.336 -16.473 1.00 94.25 160 PHE A O 1
ATOM 1333 N N . MET A 1 161 ? -1.605 2.223 -18.358 1.00 93.12 161 MET A N 1
ATOM 1334 C CA . MET A 1 161 ? -2.717 1.827 -19.220 1.00 93.12 161 MET A CA 1
ATOM 1335 C C . MET A 1 161 ? -2.877 0.304 -19.283 1.00 93.12 161 MET A C 1
ATOM 1337 O O . MET A 1 161 ? -4.004 -0.183 -19.259 1.00 93.12 161 MET A O 1
ATOM 1341 N N . GLN A 1 162 ? -1.787 -0.468 -19.313 1.00 92.75 162 GLN A N 1
ATOM 1342 C CA . GLN A 1 162 ? -1.857 -1.934 -19.307 1.00 92.75 162 GLN A CA 1
ATOM 1343 C C . GLN A 1 162 ? -2.492 -2.492 -18.025 1.00 92.75 162 GLN A C 1
ATOM 1345 O O . GLN A 1 162 ? -3.273 -3.440 -18.088 1.00 92.75 162 GLN A O 1
ATOM 1350 N N . LEU A 1 163 ? -2.196 -1.901 -16.863 1.00 92.56 163 LEU A N 1
ATOM 1351 C CA . LEU A 1 163 ? -2.719 -2.379 -15.578 1.00 92.56 163 LEU A CA 1
ATOM 1352 C C . LEU A 1 163 ? -4.164 -1.944 -15.313 1.00 92.56 163 LEU A C 1
ATOM 1354 O O . LEU A 1 163 ? -4.932 -2.672 -14.679 1.00 92.56 163 LEU A O 1
ATOM 1358 N N . THR A 1 164 ? -4.536 -0.752 -15.775 1.00 89.69 164 THR A N 1
ATOM 1359 C CA . THR A 1 164 ? -5.852 -0.152 -15.499 1.00 89.69 164 THR A CA 1
ATOM 1360 C C . THR A 1 164 ? -6.855 -0.365 -16.634 1.00 89.69 164 THR A C 1
ATOM 1362 O O . THR A 1 164 ? -8.063 -0.457 -16.401 1.00 89.69 164 THR A O 1
ATOM 1365 N N . GLY A 1 165 ? -6.370 -0.470 -17.871 1.00 88.12 165 GLY A N 1
ATOM 1366 C CA . GLY A 1 165 ? -7.175 -0.385 -19.087 1.00 88.12 165 GLY A CA 1
ATOM 1367 C C . GLY A 1 165 ? -7.760 1.010 -19.326 1.00 88.12 165 GLY A C 1
ATOM 1368 O O . GLY A 1 165 ? -8.774 1.115 -20.013 1.00 88.12 165 GLY A O 1
ATOM 1369 N N . MET A 1 166 ? -7.187 2.053 -18.715 1.00 86.00 166 MET A N 1
ATOM 1370 C CA . MET A 1 166 ? -7.677 3.431 -18.775 1.00 86.00 166 MET A CA 1
ATOM 1371 C C . MET A 1 166 ? -6.555 4.387 -19.175 1.00 86.00 166 MET A C 1
ATOM 1373 O O . MET A 1 166 ? -5.413 4.239 -18.745 1.00 86.00 166 MET A O 1
ATOM 1377 N N . VAL A 1 167 ? -6.910 5.403 -19.960 1.00 83.75 167 VAL A N 1
ATOM 1378 C CA . VAL A 1 167 ? -6.065 6.577 -20.198 1.00 83.75 167 VAL A CA 1
ATOM 1379 C C . VAL A 1 167 ? -6.569 7.675 -19.271 1.00 83.75 167 VAL A C 1
ATOM 1381 O O . VAL A 1 167 ? -7.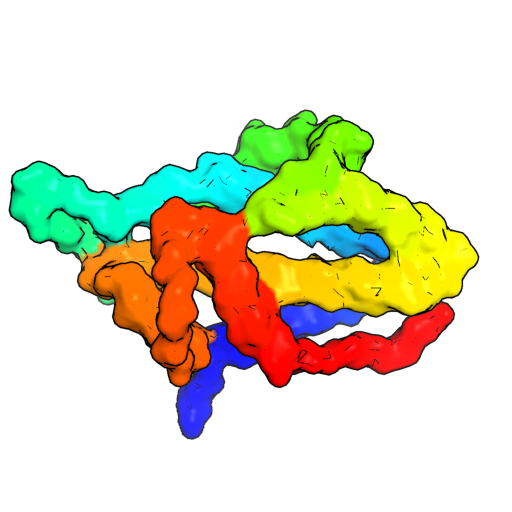743 8.041 -19.333 1.00 83.75 167 VAL A O 1
ATOM 1384 N N . MET A 1 168 ? -5.708 8.173 -18.386 1.00 78.56 168 MET A N 1
ATOM 1385 C CA . MET A 1 168 ? -6.060 9.224 -17.432 1.00 78.56 168 MET A CA 1
ATOM 1386 C C . MET A 1 168 ? -5.186 10.453 -17.661 1.00 78.56 168 MET A C 1
ATOM 1388 O O . MET A 1 168 ? -3.961 10.373 -17.648 1.00 78.56 168 MET A O 1
ATOM 1392 N N . GLY A 1 169 ? -5.823 11.604 -17.868 1.00 85.12 169 GLY A N 1
ATOM 1393 C CA . GLY A 1 169 ? -5.122 12.882 -17.936 1.00 85.12 169 GLY A CA 1
ATOM 1394 C C . GLY A 1 169 ? -4.682 13.350 -16.548 1.00 85.12 169 GLY A C 1
ATOM 1395 O O . GLY A 1 169 ? -5.411 13.180 -15.573 1.00 85.12 169 GLY A O 1
ATOM 1396 N N . GLY A 1 170 ? -3.506 13.976 -16.466 1.00 88.94 170 GLY A N 1
ATOM 1397 C CA . GLY A 1 170 ? -3.023 14.621 -15.239 1.00 88.94 170 GLY A CA 1
ATOM 1398 C C . GLY A 1 170 ? -2.329 13.699 -14.232 1.00 88.94 170 GLY A C 1
ATOM 1399 O O . GLY A 1 170 ? -2.063 14.135 -13.112 1.00 88.94 170 GLY A O 1
ATOM 1400 N N . VAL A 1 171 ? -2.018 12.453 -14.606 1.00 93.56 171 VAL A N 1
ATOM 1401 C CA . VAL A 1 171 ? -1.190 11.569 -13.775 1.00 93.56 171 VAL A CA 1
ATOM 1402 C C . VAL A 1 171 ? 0.245 12.092 -13.755 1.00 93.56 171 VAL A C 1
ATOM 1404 O O . VAL A 1 171 ? 0.875 12.254 -14.798 1.00 93.56 171 VAL A O 1
ATOM 1407 N N . ASP A 1 172 ? 0.770 12.328 -12.555 1.00 95.44 172 ASP A N 1
ATOM 1408 C CA . ASP A 1 172 ? 2.190 12.608 -12.347 1.00 95.44 172 ASP A CA 1
ATOM 1409 C C . ASP A 1 172 ? 2.888 11.304 -11.956 1.00 95.44 172 ASP A C 1
ATOM 1411 O O . ASP A 1 172 ? 2.886 10.898 -10.792 1.00 95.44 172 ASP A O 1
ATOM 1415 N N . TYR A 1 173 ? 3.486 10.639 -12.944 1.00 94.56 173 TYR A N 1
ATOM 1416 C CA . TYR A 1 173 ? 4.165 9.357 -12.754 1.00 94.56 173 TYR A CA 1
ATOM 1417 C C . TYR A 1 173 ? 5.415 9.441 -11.863 1.00 94.56 173 TYR A C 1
ATOM 1419 O O . TYR A 1 173 ? 5.893 8.403 -11.406 1.00 94.56 173 TYR A O 1
ATOM 1427 N N . GLY A 1 174 ? 5.939 10.644 -11.595 1.00 94.69 174 GLY A N 1
ATOM 1428 C CA . GLY A 1 174 ? 7.059 10.867 -10.677 1.00 94.69 174 GLY A CA 1
ATOM 1429 C C . GLY A 1 174 ? 6.641 11.014 -9.210 1.00 94.69 174 GLY A C 1
ATOM 1430 O O . GLY A 1 174 ? 7.489 10.930 -8.317 1.00 94.69 174 GLY A O 1
ATOM 1431 N N . SER A 1 175 ? 5.344 11.186 -8.938 1.00 96.19 175 SER A N 1
ATOM 1432 C CA . SER A 1 175 ? 4.801 11.410 -7.598 1.00 96.19 175 SER A CA 1
ATOM 1433 C C . SER A 1 175 ? 4.137 10.160 -7.028 1.00 96.19 175 SER A C 1
ATOM 1435 O O . SER A 1 175 ? 3.161 9.648 -7.580 1.00 96.19 175 SER A O 1
ATOM 1437 N N . TYR A 1 176 ? 4.617 9.710 -5.862 1.00 96.56 176 TYR A N 1
ATOM 1438 C CA . TYR A 1 176 ? 4.025 8.577 -5.144 1.00 96.56 176 TYR A CA 1
ATOM 1439 C C . TYR A 1 176 ? 2.545 8.825 -4.855 1.00 96.56 176 TYR A C 1
ATOM 1441 O O . TYR A 1 176 ? 1.698 7.995 -5.175 1.00 96.56 176 TYR A O 1
ATOM 1449 N N . GLN A 1 177 ? 2.224 10.002 -4.316 1.00 97.25 177 GLN A N 1
ATOM 1450 C CA . GLN A 1 177 ? 0.852 10.387 -4.009 1.00 97.25 177 GLN A CA 1
ATOM 1451 C C . GLN A 1 177 ? -0.040 10.366 -5.253 1.00 97.25 177 GLN A C 1
ATOM 1453 O O . GLN A 1 177 ? -1.160 9.862 -5.189 1.00 97.25 177 GLN A O 1
ATOM 1458 N N . SER A 1 178 ? 0.435 10.916 -6.375 1.00 97.06 178 SER A N 1
ATOM 1459 C CA . SER A 1 178 ? -0.352 10.964 -7.610 1.00 97.06 178 SER A CA 1
ATOM 1460 C C . SER A 1 178 ? -0.659 9.552 -8.103 1.00 97.06 178 SER A C 1
ATOM 1462 O O . SER A 1 178 ? -1.825 9.178 -8.238 1.00 97.06 178 SER A O 1
ATOM 1464 N N . LEU A 1 179 ? 0.376 8.722 -8.253 1.00 96.38 179 LEU A N 1
ATOM 1465 C CA . LEU A 1 179 ? 0.234 7.364 -8.765 1.00 96.38 179 LEU A CA 1
ATOM 1466 C C . LEU A 1 179 ? -0.627 6.478 -7.847 1.00 96.38 179 LEU A C 1
ATOM 1468 O O . LEU A 1 179 ? -1.501 5.753 -8.325 1.00 96.38 179 LEU A O 1
ATOM 1472 N N . LEU A 1 180 ? -0.441 6.593 -6.528 1.00 97.31 180 LEU A N 1
ATOM 1473 C CA . LEU A 1 180 ? -1.239 5.887 -5.526 1.00 97.31 180 LEU A CA 1
ATOM 1474 C C . LEU A 1 180 ? -2.724 6.252 -5.621 1.00 97.31 180 LEU A C 1
ATOM 1476 O O . LEU A 1 180 ? -3.577 5.366 -5.589 1.00 97.31 180 LEU A O 1
ATOM 1480 N N . ASN A 1 181 ? -3.035 7.541 -5.777 1.00 95.69 181 ASN A N 1
ATOM 1481 C CA . ASN A 1 181 ? -4.412 8.010 -5.892 1.00 95.69 181 ASN A CA 1
ATOM 1482 C C . ASN A 1 181 ? -5.081 7.510 -7.175 1.00 95.69 181 ASN A C 1
ATOM 1484 O O . ASN A 1 181 ? -6.201 7.008 -7.112 1.00 95.69 181 ASN A O 1
ATOM 1488 N N . PHE A 1 182 ? -4.412 7.602 -8.324 1.00 95.75 182 PHE A N 1
ATOM 1489 C CA . PHE A 1 182 ? -4.991 7.173 -9.600 1.00 95.75 182 PHE A CA 1
ATOM 1490 C C . PHE A 1 182 ? -5.189 5.650 -9.682 1.00 95.75 182 PHE A C 1
ATOM 1492 O O . PHE A 1 182 ? -6.241 5.176 -10.131 1.00 95.75 182 PHE A O 1
ATOM 1499 N N . PHE A 1 183 ? -4.236 4.858 -9.180 1.00 95.56 183 PHE A N 1
ATOM 1500 C CA . PHE A 1 183 ? -4.429 3.411 -9.080 1.00 95.56 183 PHE A CA 1
ATOM 1501 C C . PHE A 1 183 ? -5.507 3.034 -8.060 1.00 95.56 183 PHE A C 1
ATOM 1503 O O . PHE A 1 183 ? -6.347 2.181 -8.354 1.00 95.56 183 PHE A O 1
ATOM 1510 N N . GLY A 1 184 ? -5.539 3.692 -6.898 1.00 94.31 184 GLY A N 1
ATOM 1511 C CA . GLY A 1 184 ? -6.582 3.483 -5.895 1.00 94.31 184 GLY A CA 1
ATOM 1512 C C . GLY A 1 184 ? -7.979 3.798 -6.437 1.00 94.31 184 GLY A C 1
ATOM 1513 O O . GLY A 1 184 ? -8.904 3.007 -6.253 1.00 94.31 184 GLY A O 1
ATOM 1514 N N . GLN A 1 185 ? -8.132 4.895 -7.190 1.00 92.44 185 GLN A N 1
ATOM 1515 C CA . GLN A 1 185 ? -9.393 5.255 -7.851 1.00 92.44 185 GLN A CA 1
ATOM 1516 C C . GLN A 1 185 ? -9.832 4.178 -8.841 1.00 92.44 185 GLN A C 1
ATOM 1518 O O . GLN A 1 185 ? -10.977 3.728 -8.784 1.00 92.44 185 GLN A O 1
ATOM 1523 N N . THR A 1 186 ? -8.915 3.701 -9.685 1.00 90.25 186 THR A N 1
ATOM 1524 C CA . THR A 1 186 ? -9.196 2.600 -10.617 1.00 90.25 186 THR A CA 1
ATOM 1525 C C . THR A 1 186 ? -9.678 1.351 -9.874 1.00 90.25 186 THR A C 1
ATOM 1527 O O . THR A 1 186 ? -10.690 0.760 -10.242 1.00 90.25 186 THR A O 1
ATOM 1530 N N . ALA A 1 187 ? -8.994 0.960 -8.796 1.00 88.94 187 ALA A N 1
ATOM 1531 C CA . ALA A 1 187 ? -9.358 -0.222 -8.020 1.00 88.94 187 ALA A CA 1
ATOM 1532 C C . ALA A 1 187 ? -10.689 -0.059 -7.267 1.00 88.94 187 ALA A C 1
ATOM 1534 O O . ALA A 1 187 ? -11.431 -1.030 -7.096 1.00 88.94 187 ALA A O 1
ATOM 1535 N N . SER A 1 188 ? -11.013 1.158 -6.819 1.00 89.56 188 SER A N 1
ATOM 1536 C CA . SER A 1 188 ? -12.244 1.455 -6.073 1.00 89.56 188 SER A CA 1
ATOM 1537 C C . SER A 1 188 ? -13.522 1.221 -6.877 1.00 89.56 188 SER A C 1
ATOM 1539 O O . SER A 1 188 ? -14.553 0.918 -6.283 1.00 89.56 188 SER A O 1
ATOM 1541 N N . MET A 1 189 ? -13.447 1.235 -8.214 1.00 87.69 189 MET A N 1
ATOM 1542 C CA . MET A 1 189 ? -14.579 0.900 -9.090 1.00 87.69 189 MET A CA 1
ATOM 1543 C C . MET A 1 189 ? -15.104 -0.528 -8.875 1.00 87.69 189 MET A C 1
ATOM 1545 O O . MET A 1 189 ? -16.251 -0.822 -9.204 1.00 87.69 189 MET A O 1
ATOM 1549 N N . PHE A 1 190 ? -14.277 -1.411 -8.307 1.00 86.81 190 PHE A N 1
ATOM 1550 C CA . PHE A 1 190 ? -14.626 -2.801 -8.010 1.00 86.81 190 PHE A CA 1
ATOM 1551 C C . PHE A 1 190 ? -14.952 -3.044 -6.533 1.00 86.81 190 PHE A C 1
ATOM 1553 O O . PHE A 1 190 ? -15.336 -4.159 -6.174 1.00 86.81 190 PHE A O 1
ATOM 1560 N N . TYR A 1 191 ? -14.789 -2.039 -5.668 1.00 88.69 191 TYR A N 1
ATOM 1561 C CA . TYR A 1 191 ? -15.017 -2.210 -4.240 1.00 88.69 191 TYR A CA 1
ATOM 1562 C C . TYR A 1 191 ? -16.507 -2.311 -3.929 1.00 88.69 191 TYR A C 1
ATOM 1564 O O . TYR A 1 191 ? -17.322 -1.507 -4.382 1.00 88.69 191 TYR A O 1
ATOM 1572 N N . LYS A 1 192 ? -16.850 -3.275 -3.078 1.00 87.38 192 LYS A N 1
ATOM 1573 C CA . LYS A 1 192 ? -18.154 -3.352 -2.427 1.00 87.38 192 LYS A CA 1
ATOM 1574 C C . LYS A 1 192 ? -17.916 -3.441 -0.923 1.00 87.38 192 LYS A C 1
ATOM 1576 O O . LYS A 1 192 ? -17.135 -4.302 -0.513 1.00 87.38 192 LYS A O 1
ATOM 1581 N N . PRO A 1 193 ? -18.569 -2.593 -0.107 1.00 87.00 193 PRO A N 1
ATOM 1582 C CA . PRO A 1 193 ? -18.500 -2.720 1.341 1.00 87.00 193 PRO A CA 1
ATOM 1583 C C . PRO A 1 193 ? -18.870 -4.137 1.774 1.00 87.00 193 PRO A C 1
ATOM 1585 O O . PRO A 1 193 ? -19.826 -4.721 1.255 1.00 87.00 193 PRO A O 1
ATOM 1588 N N . LEU A 1 194 ? -18.114 -4.688 2.721 1.00 86.44 194 LEU A N 1
ATOM 1589 C CA . LEU A 1 194 ? -18.400 -6.017 3.240 1.00 86.44 194 LEU A CA 1
ATOM 1590 C C . LEU A 1 194 ? -19.775 -6.004 3.943 1.00 86.44 194 LEU A C 1
ATOM 1592 O O . LEU A 1 194 ? -20.039 -5.099 4.745 1.00 86.44 194 LEU A O 1
ATOM 1596 N N . PRO A 1 195 ? -20.644 -6.997 3.682 1.00 81.56 195 PRO A N 1
ATOM 1597 C CA . PRO A 1 195 ? -21.950 -7.093 4.320 1.00 81.56 195 PRO A CA 1
ATOM 1598 C C . PRO A 1 195 ? -21.798 -7.371 5.820 1.00 81.56 195 PRO A C 1
ATOM 1600 O O . PRO A 1 195 ? -20.768 -7.887 6.253 1.00 81.56 195 PRO A O 1
ATOM 1603 N N . ASN A 1 196 ? -22.847 -7.067 6.589 1.00 68.38 196 ASN A N 1
ATOM 1604 C CA . ASN A 1 196 ? -22.975 -7.385 8.016 1.00 68.38 196 ASN A CA 1
ATOM 1605 C C . ASN A 1 196 ? -21.778 -6.917 8.852 1.00 68.38 196 ASN A C 1
ATOM 1607 O O . ASN A 1 196 ? -20.854 -7.674 9.155 1.00 68.38 196 ASN A O 1
ATOM 1611 N N . LEU A 1 197 ? -21.812 -5.643 9.232 1.00 69.12 197 LEU A N 1
ATOM 1612 C CA . LEU A 1 197 ? -20.902 -5.152 10.254 1.00 69.12 197 LEU A CA 1
ATOM 1613 C C . LEU A 1 197 ? -21.251 -5.759 11.610 1.00 69.12 197 LEU A C 1
ATOM 1615 O O . LEU A 1 197 ? -22.366 -6.228 11.835 1.00 69.12 197 LEU A O 1
ATOM 1619 N N . PHE A 1 198 ? -20.245 -5.740 12.472 1.00 63.81 198 PHE A N 1
ATOM 1620 C CA . PHE A 1 198 ? -20.287 -6.192 13.849 1.00 63.81 198 PHE A CA 1
ATOM 1621 C C . PHE A 1 198 ? -21.537 -5.762 14.620 1.00 63.81 198 PHE A C 1
ATOM 1623 O O . PHE A 1 198 ? -21.911 -4.574 14.558 1.00 63.81 198 PHE A O 1
#

Foldseek 3Di:
DPDFPLLVLLVVLVVVLVVLQVVDDQQVSLVVLLLVLLLLLVLCVVCVCVLCVLQDADPVNPSPLQDDDLVVLLVVLVVSSVVCSPPPRVVCSVVCLVDPQDGLPRGSVVSVVLSVVSSVPPQVSVQVSSLSSSLQVQLSSLSSSQSSVSSNVDHNQRSNCRRQVDRDPPQDSSGPSSSSNVSSVSSSVNDDRDPDDD

Sequence (198 aa):
MEQRYSETLSGIKVNKLFAWRDRYSKQEYPYKVAFNLLYEMLVVEKMWDEIQSPYKKSFLNIGKKSFNNFQDAHKFVMDRSNIIARSDIHPIVENKYKSLDSIAGFNWASTRNRVLKAQTGDNKEVQEIELAYYFYTCGIELIYAWSALGYLGTDQESAFMQLTGMVMGGVDYGSYQSLLNFFGQTASMFYKPLPNLF

Radius of gyration: 17.37 Å; chains: 1; bounding box: 46×28×44 Å

pLDDT: mean 91.65, std 10.63, range [42.12, 98.5]